Protein 9H1F (pdb70)

Radius of gyration: 20.29 Å; Cα contacts (8 Å, |Δi|>4): 603; chains: 2; bounding box: 47×66×36 Å

Sequence (271 aa):
VAVSDGVIKVFNDMKTPEEVKKRKKAVLFCLSEDKKNIILEEGKEILVGDVGQTVDDPYATFVKMLPDKDCRYALYDATYETKESKKEDLVFIFWAPESAPLKSKMIYASSKDAIKKKLTGIKHELQANCYEEVKDRCTLAEKLGGSAVISLEGKPLQVQLVESGGGLVQAGGSLRLSCAASGFPVNHRTMAWYRQAPGKEREWVAAIESHGQETWYADSVKGRFTISRDNAKNTVYLQMNSLKPEDTAVYYCVRVGAEEYVGQGTQVTVSA

B-factor: mean 43.1, std 11.7, range [25.93, 94.68]

GO terms:
  GO:0061001 regulation of dendritic spine morphogenesis (P, IMP)
  GO:0005925 focal adhesion (C, IDA)
  GO:0051015 actin filament binding (F, IDA)
  GO:0030042 actin filament depolymerization (P, IDA)
  GO:0005634 nucleus (C, TAS)
  GO:0030036 actin cytoskeleton organization (P, TAS)
  GO:0007266 Rho protein signal transduction (P, TAS)
  GO:0005737 cytoplasm (C, IDA)
  GO:0044794 host-mediated activation of viral process (P, IMP)
  GO:0005515 protein binding (F, IPI)
  GO:0005829 cytosol (C, TAS)
  GO:0009615 response to virus (P, IEP)
  GO:0016363 nuclear matrix (C, EXP)
  GO:0005737 cytoplasm (C, TAS)
  GO:0043066 negative regulation of apoptotic process (P, TAS)
  GO:0031982 vesicle (C, HDA)
  GO:0070062 extracellular exosome (C, HDA)
  GO:0005576 extracellular region (C, HDA)
  GO:0005925 focal adhesion (C, HDA)
  GO:0016020 membrane (C, HDA)

Structure (mmCIF, N/CA/C/O backbone):
data_9H1F
#
_entry.id   9H1F
#
_cell.length_a   121.575
_cell.length_b   121.575
_cell.length_c   52.346
_cell.angle_alpha   90.000
_cell.angle_beta   90.000
_cell.angle_gamma   90.000
#
_symmetry.space_group_name_H-M   'P 4 21 2'
#
loop_
_entity.id
_entity.type
_entity.pdbx_description
1 polymer Cofilin-1
2 polymer SybodyB12
3 water water
#
loop_
_atom_site.group_PDB
_atom_site.id
_atom_site.type_symbol
_atom_site.label_atom_id
_atom_site.label_alt_id
_atom_site.label_comp_id
_atom_site.label_asym_id
_atom_site.label_entity_id
_atom_site.label_seq_id
_atom_site.pdbx_PDB_ins_code
_atom_site.Cartn_x
_atom_site.Cartn_y
_atom_site.Cartn_z
_atom_site.occupancy
_atom_site.B_iso_or_equiv
_atom_site.auth_seq_id
_atom_site.auth_comp_id
_atom_site.auth_asym_id
_atom_site.auth_atom_id
_atom_site.pdbx_PDB_model_num
ATOM 1 N N . VAL A 1 12 ? 12.69500 -4.34900 17.97700 1.000 64.85751 12 VAL A N 1
ATOM 2 C CA . VAL A 1 12 ? 12.79000 -5.72500 17.50600 1.000 54.82523 12 VAL A CA 1
ATOM 3 C C . VAL A 1 12 ? 13.34100 -6.59000 18.63300 1.000 58.16832 12 VAL A C 1
ATOM 4 O O . VAL A 1 12 ? 14.41200 -6.30300 19.17900 1.000 65.01524 12 VAL A O 1
ATOM 8 N N . ALA A 1 13 ? 12.60600 -7.64000 18.99800 1.000 56.53817 13 ALA A N 1
ATOM 9 C CA . ALA A 1 13 ? 13.04400 -8.59000 20.01600 1.000 53.55166 13 ALA A CA 1
ATOM 10 C C . ALA A 1 13 ? 13.91600 -9.68400 19.41100 1.000 50.56892 13 ALA A C 1
ATOM 11 O O . ALA A 1 13 ? 13.84700 -9.98100 18.21800 1.000 49.85814 13 ALA A O 1
ATOM 13 N N . VAL A 1 14 ? 14.73600 -10.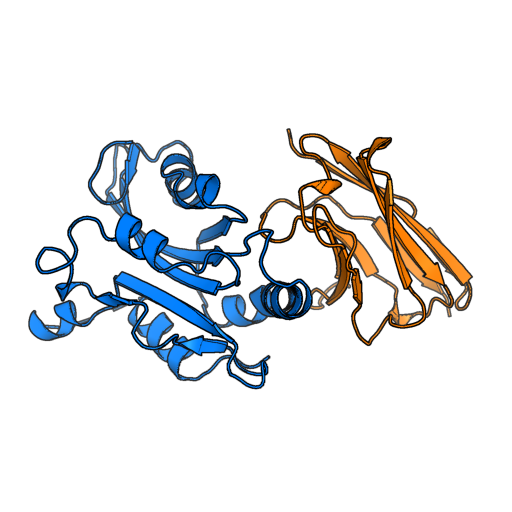29200 20.26200 1.000 49.61583 14 VAL A N 1
ATOM 14 C CA . VAL A 1 14 ? 15.56600 -11.43300 19.89000 1.000 50.81853 14 VAL A CA 1
ATOM 15 C C . VAL A 1 14 ? 14.92700 -12.68600 20.46800 1.000 48.58150 14 VAL A C 1
ATOM 16 O O . VAL A 1 14 ? 14.66100 -12.75000 21.67000 1.000 52.42827 14 VAL A O 1
ATOM 20 N N . SER A 1 15 ? 14.67400 -13.67900 19.62300 1.000 48.20450 15 SER A N 1
ATOM 21 C CA . SER A 1 15 ? 13.94900 -14.85100 20.09100 1.000 48.35349 15 SER A CA 1
ATOM 22 C C . SER A 1 15 ? 14.80400 -15.70300 21.03100 1.000 55.55452 15 SER A C 1
ATOM 23 O O . SER A 1 15 ? 16.04000 -15.64700 21.02400 1.000 55.53451 15 SER A O 1
ATOM 26 N N . ASP A 1 16 ? 14.11100 -16.51700 21.83800 1.000 56.00088 16 ASP A N 1
ATOM 27 C CA . ASP A 1 16 ? 14.77900 -17.49200 22.69500 1.000 57.98468 16 ASP A CA 1
ATOM 28 C C . ASP A 1 16 ? 15.71900 -18.37600 21.89000 1.000 57.38479 16 ASP A C 1
ATOM 29 O O . ASP A 1 16 ? 16.82800 -18.68600 22.34200 1.000 59.01133 16 ASP A O 1
ATOM 34 N N . GLY A 1 17 ? 15.27800 -18.80800 20.70200 1.000 57.10543 17 GLY A N 1
ATOM 35 C CA . GLY A 1 17 ? 16.08400 -19.71500 19.89800 1.000 54.74501 17 GLY A CA 1
ATOM 36 C C . GLY A 1 17 ? 17.44200 -19.14100 19.55600 1.000 51.34990 17 GLY A C 1
ATOM 37 O O . GLY A 1 17 ? 18.46400 -19.82800 19.66200 1.000 51.23255 17 GLY A O 1
ATOM 38 N N . VAL A 1 18 ? 17.47300 -17.87300 19.14700 1.000 48.68187 18 VAL A N 1
ATOM 39 C CA . VAL A 1 18 ? 18.74400 -17.20600 18.87800 1.000 51.30087 18 VAL A CA 1
ATOM 40 C C . VAL A 1 18 ? 19.60500 -17.16600 20.13700 1.000 52.25529 18 VAL A C 1
ATOM 41 O O . VAL A 1 18 ? 20.82200 -17.37700 20.07700 1.000 52.53332 18 VAL A O 1
ATOM 45 N N . ILE A 1 19 ? 18.98800 -16.91900 21.29700 1.000 52.58829 19 ILE A N 1
ATOM 46 C CA . ILE A 1 19 ? 19.74000 -16.89000 22.55400 1.000 52.51679 19 ILE A CA 1
ATOM 47 C C . ILE A 1 19 ? 20.34000 -18.26600 22.84800 1.000 49.87538 19 ILE A C 1
ATOM 48 O O . ILE A 1 19 ? 21.51100 -18.38600 23.23200 1.000 49.43420 19 ILE A O 1
ATOM 53 N N . LYS A 1 20 ? 19.53500 -19.31900 22.69100 1.000 45.89615 20 LYS A N 1
ATOM 54 C CA . LYS A 1 20 ? 20.01200 -20.68100 22.92800 1.000 48.67614 20 LYS A CA 1
ATOM 55 C C . LYS A 1 20 ? 21.12700 -21.06900 21.95900 1.000 49.23120 20 LYS A C 1
ATOM 56 O O . LYS A 1 20 ? 22.14700 -21.64400 22.36100 1.000 49.90110 20 LYS A O 1
ATOM 62 N N . VAL A 1 21 ? 20.93600 -20.79800 20.66600 1.000 47.40603 21 VAL A N 1
ATOM 63 C CA . VAL A 1 21 ? 21.92200 -21.23000 19.68200 1.000 48.77094 21 VAL A CA 1
ATOM 64 C C . VAL A 1 21 ? 23.25900 -20.54200 19.92500 1.000 44.98265 21 VAL A C 1
ATOM 65 O O . VAL A 1 21 ? 24.32000 -21.17500 19.85900 1.000 47.15055 21 VAL A O 1
ATOM 69 N N . PHE A 1 22 ? 23.23800 -19.24400 20.22700 1.000 46.86451 22 PHE A N 1
ATOM 70 C CA . PHE A 1 22 ? 24.49700 -18.56600 20.51000 1.000 50.90613 22 PHE A CA 1
ATOM 71 C C . PHE A 1 22 ? 25.20100 -19.20800 21.69300 1.000 50.94005 22 PHE A C 1
ATOM 72 O O . PHE A 1 22 ? 26.39700 -19.50900 21.63500 1.000 53.63601 22 PHE A O 1
ATOM 80 N N . ASN A 1 23 ? 24.47200 -19.41800 22.78400 1.000 48.98524 23 ASN A N 1
ATOM 81 C CA . ASN A 1 23 ? 25.09800 -19.98900 23.96300 1.000 51.81129 23 ASN A CA 1
ATOM 82 C C . ASN A 1 23 ? 25.61400 -21.39400 23.69900 1.000 50.64300 23 ASN A C 1
ATOM 83 O O . ASN A 1 23 ? 26.63500 -21.79400 24.26800 1.000 55.21833 23 ASN A O 1
ATOM 88 N N . ASP A 1 24 ? 24.95100 -22.14900 22.82100 1.000 49.24056 24 ASP A N 1
ATOM 89 C CA . ASP A 1 24 ? 25.48800 -23.45800 22.45800 1.000 53.56883 24 ASP A CA 1
ATOM 90 C C . ASP A 1 24 ? 26.77200 -23.33500 21.64900 1.000 50.77711 24 ASP A C 1
ATOM 91 O O . ASP A 1 24 ? 27.65400 -24.19300 21.76100 1.000 51.86545 24 ASP A O 1
ATOM 96 N N . MET A 1 25 ? 26.89200 -22.28900 20.83100 1.000 51.66317 25 MET A N 1
ATOM 97 C CA . MET A 1 25 ? 28.07700 -22.12600 19.99600 1.000 52.12498 25 MET A CA 1
ATOM 98 C C . MET A 1 25 ? 29.25800 -21.51700 20.75500 1.000 53.52288 25 MET A C 1
ATOM 99 O O . MET A 1 25 ? 30.40000 -21.69000 20.32000 1.000 57.00946 25 MET A O 1
ATOM 104 N N . LYS A 1 26 ? 29.01000 -20.82700 21.87300 1.000 57.84101 26 LYS A N 1
ATOM 105 C CA . LYS A 1 26 ? 30.07400 -20.21500 22.67100 1.000 55.47258 26 LYS A CA 1
ATOM 106 C C . LYS A 1 26 ? 31.11200 -21.23800 23.12500 1.000 54.75224 26 LYS A C 1
ATOM 107 O O . LYS A 1 26 ? 32.18600 -21.33800 22.53200 1.000 62.51358 26 LYS A O 1
ATOM 110 N N . THR A 1 32 ? 30.08500 -36.28000 23.91000 1.000 57.35351 32 THR A N 1
ATOM 111 C CA . THR A 1 32 ? 29.76400 -37.49900 23.17100 1.000 53.42167 32 THR A CA 1
ATOM 112 C C . THR A 1 32 ? 29.84000 -37.23000 21.67300 1.000 46.06691 32 THR A C 1
ATOM 113 O O . THR A 1 32 ? 29.48800 -36.14100 21.19900 1.000 46.25101 32 THR A O 1
ATOM 117 N N . PRO A 1 33 ? 30.35400 -38.20400 20.91800 1.000 43.95927 33 PRO A N 1
ATOM 118 C CA . PRO A 1 33 ? 30.48200 -37.98600 19.46800 1.000 43.54609 33 PRO A CA 1
ATOM 119 C C . PRO A 1 33 ? 29.17000 -37.61500 18.79400 1.000 42.43439 33 PRO A C 1
ATOM 120 O O . PRO A 1 33 ? 29.16300 -36.74700 17.91600 1.000 42.00218 33 PRO A O 1
ATOM 124 N N . GLU A 1 34 ? 28.05900 -38.25300 19.17300 1.000 44.93989 34 GLU A N 1
ATOM 125 C CA . GLU A 1 34 ? 26.77900 -37.92200 18.55100 1.000 46.44562 34 GLU A CA 1
ATOM 126 C C . GLU A 1 34 ? 26.33700 -36.51200 18.90900 1.000 46.91284 34 GLU A C 1
ATOM 127 O O . GLU A 1 34 ? 25.78900 -35.79400 18.06600 1.000 50.17140 34 GLU A O 1
ATOM 133 N N . GLU A 1 35 ? 26.56000 -36.09200 20.15100 1.000 47.37517 35 GLU A N 1
ATOM 134 C CA . GLU A 1 35 ? 26.17300 -34.73600 20.52100 1.000 49.14194 35 GLU A CA 1
ATOM 135 C C . GLU A 1 35 ? 27.03700 -33.69900 19.81800 1.000 49.51834 35 GLU A C 1
ATOM 136 O O . GLU A 1 35 ? 26.54300 -32.62600 19.45500 1.000 45.99790 35 GLU A O 1
ATOM 142 N N . VAL A 1 36 ? 28.31500 -34.00100 19.59300 1.000 41.17930 36 VAL A N 1
ATOM 143 C CA . VAL A 1 36 ? 29.18900 -33.02600 18.95200 1.000 45.67796 36 VAL A CA 1
ATOM 144 C C . VAL A 1 36 ? 28.77200 -32.81300 17.50300 1.000 43.45271 36 VAL A C 1
ATOM 145 O O . VAL A 1 36 ? 28.83900 -31.69100 16.98600 1.000 42.13866 36 VAL A O 1
ATOM 149 N N . LYS A 1 37 ? 28.30100 -33.87300 16.83400 1.000 39.39938 37 LYS A N 1
ATOM 150 C CA . LYS A 1 37 ? 27.84200 -33.75400 15.45300 1.000 37.49303 37 LYS A CA 1
ATOM 151 C C . LYS A 1 37 ? 26.64700 -32.81900 15.30500 1.000 43.21241 37 LYS A C 1
ATOM 152 O O . LYS A 1 37 ? 26.39800 -32.34100 14.19300 1.000 38.60275 37 LYS A O 1
ATOM 158 N N . LYS A 1 38 ? 25.88000 -32.58700 16.37800 1.000 38.41264 38 LYS A N 1
ATOM 159 C CA . LYS A 1 38 ? 24.71500 -31.70600 16.30800 1.000 39.45560 38 LYS A CA 1
ATOM 160 C C . LYS A 1 38 ? 25.04500 -30.24000 16.58700 1.000 41.15736 38 LYS A C 1
ATOM 161 O O . LYS A 1 38 ? 24.16400 -29.38300 16.42100 1.000 44.08725 38 LYS A O 1
ATOM 167 N N . ARG A 1 39 ? 26.26600 -29.93900 17.02400 1.000 43.48850 39 ARG A N 1
ATOM 168 C CA . ARG A 1 39 ? 26.69100 -28.55300 17.20700 1.000 45.44366 39 ARG A CA 1
ATOM 169 C C . ARG A 1 39 ? 26.63600 -27.79500 15.88400 1.000 40.57801 39 ARG A C 1
ATOM 170 O O . ARG A 1 39 ? 26.88600 -28.35500 14.81500 1.000 38.14668 39 ARG A O 1
ATOM 178 N N . LYS A 1 40 ? 26.33100 -26.50200 15.96300 1.000 43.18310 40 LYS A N 1
ATOM 179 C CA . LYS A 1 40 ? 26.28000 -25.68700 14.76400 1.000 40.26272 40 LYS A CA 1
ATOM 180 C C . LYS A 1 40 ? 27.68000 -25.28400 14.32400 1.000 41.86939 40 LYS A C 1
ATOM 181 O O . LYS A 1 40 ? 28.52700 -24.93200 15.14700 1.000 44.27116 40 LYS A O 1
ATOM 187 N N . LYS A 1 41 ? 27.90300 -25.30700 13.01400 1.000 41.20395 41 LYS A N 1
ATOM 188 C CA . LYS A 1 41 ? 29.08300 -24.69000 12.40800 1.000 39.39622 41 LYS A CA 1
ATOM 189 C C . LYS A 1 41 ? 28.76700 -23.29700 11.91100 1.000 36.10032 41 LYS A C 1
ATOM 190 O O . LYS A 1 41 ? 29.56900 -22.36900 12.08200 1.000 33.29344 41 LYS A O 1
ATOM 196 N N . ALA A 1 42 ? 27.58000 -23.12400 11.33400 1.000 32.32570 42 ALA A N 1
ATOM 197 C CA . ALA A 1 42 ? 27.10300 -21.82300 10.89900 1.000 31.45124 42 ALA A CA 1
ATOM 198 C C . ALA A 1 42 ? 25.58700 -21.81600 11.05900 1.000 31.96752 42 ALA A C 1
ATOM 199 O O . ALA A 1 42 ? 24.95100 -22.85900 10.92200 1.000 30.90399 42 ALA A O 1
ATOM 201 N N . VAL A 1 43 ? 25.02200 -20.63900 11.32400 1.000 33.10285 43 VAL A N 1
ATOM 202 C CA . VAL A 1 43 ? 23.56800 -20.47700 11.46400 1.000 33.61592 43 VAL A CA 1
ATOM 203 C C . VAL A 1 43 ? 23.17400 -19.09400 10.96200 1.000 31.64633 43 VAL A C 1
ATOM 204 O O . VAL A 1 43 ? 23.88700 -18.11100 11.17700 1.000 29.96270 43 VAL A O 1
ATOM 208 N N . LEU A 1 44 ? 22.02400 -19.01700 10.30200 1.000 29.37673 44 LEU A N 1
ATOM 209 C CA . LEU A 1 44 ? 21.50000 -17.75600 9.80900 1.000 31.80716 44 LEU A CA 1
ATOM 210 C C . LEU A 1 44 ? 20.30800 -17.34300 10.66100 1.000 30.51803 44 LEU A C 1
ATOM 211 O O . LEU A 1 44 ? 19.54400 -18.20300 11.11600 1.000 31.17760 44 LEU A O 1
ATOM 216 N N . PHE A 1 45 ? 20.17300 -16.02300 10.87200 1.000 29.99820 45 PHE A N 1
ATOM 217 C CA . PHE A 1 45 ? 19.05000 -15.39200 11.56000 1.000 31.11570 45 PHE A CA 1
ATOM 218 C C . PHE A 1 45 ? 18.34800 -14.41500 10.63500 1.000 28.25969 45 PHE A C 1
ATOM 219 O O . PHE A 1 45 ? 18.99800 -13.68200 9.87600 1.000 29.81327 45 PHE A O 1
ATOM 227 N N . CYS A 1 46 ? 17.02500 -14.32800 10.76500 1.000 33.05117 46 CYS A N 1
ATOM 228 C CA . CYS A 1 46 ? 16.25300 -13.41600 9.93400 1.000 32.03190 46 CYS A CA 1
ATOM 229 C C . CYS A 1 46 ? 15.14600 -12.77600 10.76200 1.000 33.72042 46 CYS A C 1
ATOM 230 O O . CYS A 1 46 ? 14.89500 -13.15300 11.90700 1.000 33.97220 46 CYS A O 1
ATOM 233 N N . LEU A 1 47 ? 14.48500 -11.79200 10.15800 1.000 34.79687 47 LEU A N 1
ATOM 234 C CA . LEU A 1 47 ? 13.30000 -11.19700 10.76100 1.000 39.98154 47 LEU A CA 1
ATOM 235 C C . LEU A 1 47 ? 12.11500 -12.15400 10.68000 1.000 43.30842 47 LEU A C 1
ATOM 236 O O . LEU A 1 47 ? 11.94400 -12.87800 9.69100 1.000 46.74347 47 LEU A O 1
ATOM 241 N N . SER A 1 48 ? 11.29300 -12.15200 11.72500 1.000 39.62536 48 SER A N 1
ATOM 242 C CA . SER A 1 48 ? 10.01400 -12.85500 11.69300 1.000 43.31472 48 SER A CA 1
ATOM 243 C C . SER A 1 48 ? 9.07300 -12.19200 10.68700 1.000 50.37896 48 SER A C 1
ATOM 244 O O . SER A 1 48 ? 9.35300 -11.11500 10.15500 1.000 50.55508 48 SER A O 1
ATOM 247 N N . GLU A 1 49 ? 7.91900 -12.83500 10.44900 1.000 50.57641 49 GLU A N 1
ATOM 248 C CA . GLU A 1 49 ? 6.99400 -12.32800 9.43700 1.000 54.31455 49 GLU A CA 1
ATOM 249 C C . GLU A 1 49 ? 6.51700 -10.92300 9.77200 1.000 59.05902 49 GLU A C 1
ATOM 250 O O . GLU A 1 49 ? 6.43600 -10.06400 8.88700 1.000 62.70819 49 GLU A O 1
ATOM 252 N N . ASP A 1 50 ? 6.18600 -10.66700 11.04100 1.000 58.18197 50 ASP A N 1
ATOM 253 C CA . ASP A 1 50 ? 5.72900 -9.34000 11.42700 1.000 61.77378 50 ASP A CA 1
ATOM 254 C C . ASP A 1 50 ? 6.87700 -8.34800 11.60300 1.000 56.09329 50 ASP A C 1
ATOM 255 O O . ASP A 1 50 ? 6.62200 -7.18400 11.94000 1.000 61.57028 50 ASP A O 1
ATOM 260 N N . LYS A 1 51 ? 8.11200 -8.78000 11.35600 1.000 57.38582 51 LYS A N 1
ATOM 261 C CA . LYS A 1 51 ? 9.32000 -7.95800 11.43000 1.000 58.43190 51 LYS A CA 1
ATOM 262 C C . LYS A 1 51 ? 9.55500 -7.39000 12.83200 1.000 56.22726 51 LYS A C 1
ATOM 263 O O . LYS A 1 51 ? 10.23700 -6.37400 12.98200 1.000 51.75111 51 LYS A O 1
ATOM 269 N N . LYS A 1 52 ? 9.02000 -8.03800 13.86700 1.000 54.19404 52 LYS A N 1
ATOM 270 C CA . LYS A 1 52 ? 9.18600 -7.58700 15.24000 1.000 52.91162 52 LYS A CA 1
ATOM 271 C C . LYS A 1 52 ? 10.12300 -8.46400 16.05400 1.000 50.57035 52 LYS A C 1
ATOM 272 O O . LYS A 1 52 ? 10.35200 -8.17000 17.23300 1.000 49.19238 52 LYS A O 1
ATOM 278 N N . ASN A 1 53 ? 10.66200 -9.53000 15.46200 1.000 45.50697 53 ASN A N 1
ATOM 279 C CA . ASN A 1 53 ? 11.49400 -10.49900 16.16000 1.000 46.57789 53 ASN A CA 1
ATOM 280 C C . ASN A 1 53 ? 12.59200 -10.97100 15.22300 1.000 43.38942 53 ASN A C 1
ATOM 281 O O . ASN A 1 53 ? 12.38300 -11.09200 14.01400 1.000 38.91661 53 ASN A O 1
ATOM 286 N N . ILE A 1 54 ? 13.75500 -11.24200 15.80200 1.000 41.16075 54 ILE A N 1
ATOM 287 C CA . ILE A 1 54 ? 14.86800 -11.87000 15.10100 1.000 39.73964 54 ILE A CA 1
ATOM 288 C C . ILE A 1 54 ? 14.84800 -13.34200 15.49000 1.000 41.38184 54 ILE A C 1
ATOM 289 O O . ILE A 1 54 ? 14.88800 -13.66100 16.68100 1.000 40.49480 54 ILE A O 1
ATOM 294 N N . ILE A 1 55 ? 14.76300 -14.23800 14.49600 1.000 35.51180 55 ILE A N 1
ATOM 295 C CA . ILE A 1 55 ? 14.53500 -15.65600 14.71700 1.000 37.89742 55 ILE A CA 1
ATOM 296 C C . ILE A 1 55 ? 15.57600 -16.46700 13.94600 1.000 37.49378 55 ILE A C 1
ATOM 297 O O . ILE A 1 55 ? 16.26800 -15.96200 13.05800 1.000 35.98076 55 ILE A O 1
ATOM 302 N N . LEU A 1 56 ? 15.68700 -17.74200 14.31600 1.000 40.21042 56 LEU A N 1
ATOM 303 C CA . LEU A 1 56 ? 16.46500 -18.68600 13.52000 1.000 38.18902 56 LEU A CA 1
ATOM 304 C C . LEU A 1 56 ? 15.78800 -18.87700 12.17200 1.000 41.44479 56 LEU A C 1
ATOM 305 O O . LEU A 1 56 ? 14.57100 -19.09000 12.10700 1.000 40.43757 56 LEU A O 1
ATOM 310 N N . GLU A 1 57 ? 16.57300 -18.83600 11.09900 1.000 37.27519 57 GLU A N 1
ATOM 311 C CA . GLU A 1 57 ? 16.02200 -19.12300 9.78000 1.000 38.69450 57 GLU A CA 1
ATOM 312 C C . GLU A 1 57 ? 16.01900 -20.62800 9.56900 1.000 39.26987 57 GLU A C 1
ATOM 313 O O . GLU A 1 57 ? 17.08000 -21.25900 9.51400 1.000 40.41892 57 GLU A O 1
ATOM 319 N N . GLU A 1 58 ? 14.82300 -21.19800 9.43600 1.000 41.26263 58 GLU A N 1
ATOM 320 C CA . GLU A 1 58 ? 14.65600 -22.64700 9.42300 1.000 45.53511 58 GLU A CA 1
ATOM 321 C C . GLU A 1 58 ? 15.51800 -23.31300 8.35300 1.000 51.37579 58 GLU A C 1
ATOM 322 O O . GLU A 1 58 ? 15.50100 -22.92000 7.18500 1.000 43.84175 58 GLU A O 1
ATOM 328 N N . GLY A 1 59 ? 16.27900 -24.33000 8.76000 1.000 44.90839 59 GLY A N 1
ATOM 329 C CA . GLY A 1 59 ? 17.07000 -25.10100 7.83100 1.000 49.99285 59 GLY A CA 1
ATOM 330 C C . GLY A 1 59 ? 18.33000 -24.43800 7.31700 1.000 41.53113 59 GLY A C 1
ATOM 331 O O . GLY A 1 59 ? 19.11300 -25.11100 6.62100 1.000 43.57100 59 GLY A O 1
ATOM 332 N N . LYS A 1 60 ? 18.56400 -23.15700 7.62400 1.000 35.76314 60 LYS A N 1
ATOM 333 C CA . LYS A 1 60 ? 19.69100 -22.41900 7.05900 1.000 35.65874 60 LYS A CA 1
ATOM 334 C C . LYS A 1 60 ? 20.83500 -22.42300 8.06100 1.000 34.50402 60 LYS A C 1
ATOM 335 O O . LYS A 1 60 ? 21.17400 -21.43400 8.69700 1.000 31.77558 60 LYS A O 1
ATOM 341 N N . GLU A 1 61 ? 21.44100 -23.59900 8.15600 1.000 33.05593 61 GLU A N 1
ATOM 342 C CA . GLU A 1 61 ? 22.52000 -23.85000 9.08600 1.000 35.90398 61 GLU A CA 1
ATOM 343 C C . GLU A 1 61 ? 23.37300 -24.97000 8.51700 1.000 32.53053 61 GLU A C 1
ATOM 344 O O . GLU A 1 61 ? 22.92400 -25.75800 7.68200 1.000 35.96250 61 GLU A O 1
ATOM 350 N N . ILE A 1 62 ? 24.58800 -25.04800 9.02200 1.000 32.25110 62 ILE A N 1
ATOM 351 C CA . ILE A 1 62 ? 25.48900 -26.17300 8.79600 1.000 33.54797 62 ILE A CA 1
ATOM 352 C C . ILE A 1 62 ? 25.82700 -26.76300 10.15300 1.000 32.95825 62 ILE A C 1
ATOM 353 O O . ILE A 1 62 ? 26.23100 -26.02600 11.05700 1.000 32.09678 62 ILE A O 1
ATOM 358 N N . LEU A 1 63 ? 25.68800 -28.08300 10.29200 1.000 31.52391 63 LEU A N 1
ATOM 359 C CA . LEU A 1 63 ? 26.08800 -28.75300 11.51200 1.000 32.04382 63 LEU A CA 1
ATOM 360 C C . LEU A 1 63 ? 27.49700 -29.31800 11.36600 1.000 36.80998 63 LEU A C 1
ATOM 361 O O . LEU A 1 63 ? 27.96200 -29.62900 10.26200 1.000 35.01121 63 LEU A O 1
ATOM 366 N N . VAL A 1 64 ? 28.16700 -29.44700 12.51000 1.000 33.41835 64 VAL A N 1
ATOM 367 C CA . VAL A 1 64 ? 29.49200 -30.05300 12.54600 1.000 34.15593 64 VAL A CA 1
ATOM 368 C C . VAL A 1 64 ? 29.46200 -31.43400 11.90400 1.000 38.44751 64 VAL A C 1
ATOM 369 O O . VAL A 1 64 ? 30.36900 -31.80300 11.14600 1.000 40.89321 64 VAL A O 1
ATOM 373 N N . GLY A 1 65 ? 28.41000 -32.20800 12.17100 1.000 38.77665 65 GLY A N 1
ATOM 374 C CA . GLY A 1 65 ? 28.29600 -33.52900 11.57900 1.000 42.21043 65 GLY A CA 1
ATOM 375 C C . GLY A 1 65 ? 28.02600 -33.53100 10.08500 1.000 41.45646 65 GLY A C 1
ATOM 376 O O . GLY A 1 65 ? 28.17000 -34.58500 9.45300 1.000 48.26979 65 GLY A O 1
ATOM 377 N N . ASP A 1 66 ? 27.63000 -32.38500 9.51300 1.000 40.05065 66 ASP A N 1
ATOM 378 C CA . ASP A 1 66 ? 27.47000 -32.26300 8.06100 1.000 43.80174 66 ASP A CA 1
ATOM 379 C C . ASP A 1 66 ? 28.81700 -32.25500 7.35400 1.000 46.02917 66 ASP A C 1
ATOM 380 O O . ASP A 1 66 ? 28.91700 -32.69500 6.20100 1.000 46.53770 66 ASP A O 1
ATOM 385 N N . VAL A 1 67 ? 29.85000 -31.74700 8.01800 1.000 43.17694 67 VAL A N 1
ATOM 386 C CA . VAL A 1 67 ? 31.12500 -31.47900 7.36200 1.000 47.46098 67 VAL A CA 1
ATOM 387 C C . VAL A 1 67 ? 31.86100 -32.80100 7.16900 1.000 50.39886 67 VAL A C 1
ATOM 388 O O . VAL A 1 67 ? 32.07400 -33.55200 8.12600 1.000 52.39707 67 VAL A O 1
ATOM 392 N N . GLY A 1 68 ? 32.22000 -33.10900 5.92000 1.000 49.78986 68 GLY A N 1
ATOM 393 C CA . GLY A 1 68 ? 32.72600 -34.41900 5.57100 1.000 49.98043 68 GLY A CA 1
ATOM 394 C C . GLY A 1 68 ? 31.66900 -35.42600 5.15300 1.000 58.83862 68 GLY A C 1
ATOM 395 O O . GLY A 1 68 ? 32.02600 -36.50400 4.65300 1.000 60.83672 68 GLY A O 1
ATOM 396 N N . GLN A 1 69 ? 30.37900 -35.10500 5.31500 1.000 58.78368 69 GLN A N 1
ATOM 397 C CA . GLN A 1 69 ? 29.28900 -35.98200 4.89100 1.000 62.64503 69 GLN A CA 1
ATOM 398 C C . GLN A 1 69 ? 28.51200 -35.40400 3.71100 1.000 62.51107 69 GLN A C 1
ATOM 399 O O . GLN A 1 69 ? 28.47500 -36.01300 2.63700 1.000 68.22024 69 GLN A O 1
ATOM 405 N N . THR A 1 70 ? 27.85700 -34.25500 3.88800 1.000 52.30257 70 THR A N 1
ATOM 406 C CA . THR A 1 70 ? 27.18000 -33.57300 2.79700 1.000 50.99397 70 THR A CA 1
ATOM 407 C C . THR A 1 70 ? 27.77400 -32.21300 2.50800 1.000 51.61927 70 THR A C 1
ATOM 408 O O . THR A 1 70 ? 27.33400 -31.55300 1.55700 1.000 52.46614 70 THR A O 1
ATOM 412 N N . VAL A 1 71 ? 28.72200 -31.75300 3.32200 1.000 49.88052 71 VAL A N 1
ATOM 413 C CA . VAL A 1 71 ? 29.30400 -30.42400 3.19000 1.000 42.40231 71 VAL A CA 1
ATOM 414 C C . VAL A 1 71 ? 30.81400 -30.60000 3.14000 1.000 49.58284 71 VAL A C 1
ATOM 415 O O . VAL A 1 71 ? 31.40400 -31.19200 4.05100 1.000 47.37320 71 VAL A O 1
ATOM 419 N N . ASP A 1 72 ? 31.42700 -30.14300 2.05900 1.000 47.13520 72 ASP A N 1
ATOM 420 C CA . ASP A 1 72 ? 32.86200 -30.28500 1.86900 1.000 52.25704 72 ASP A CA 1
ATOM 421 C C . ASP A 1 72 ? 33.61600 -28.99700 2.22600 1.000 46.56274 72 ASP A C 1
ATOM 422 O O . ASP A 1 72 ? 34.73700 -29.05000 2.74200 1.000 57.35866 72 ASP A O 1
ATOM 427 N N . ASP A 1 73 ? 33.03200 -27.84800 1.93000 1.000 39.12511 73 ASP A N 1
ATOM 428 C CA . ASP A 1 73 ? 33.61500 -26.52700 2.18700 1.000 41.37132 73 ASP A CA 1
ATOM 429 C C . ASP A 1 73 ? 32.53500 -25.72700 2.91600 1.000 35.19185 73 ASP A C 1
ATOM 430 O O . ASP A 1 73 ? 31.65900 -25.12100 2.27700 1.000 34.14382 73 ASP A O 1
ATOM 435 N N . PRO A 1 74 ? 32.53700 -25.72400 4.25600 1.000 34.52698 74 PRO A N 1
ATOM 436 C CA . PRO A 1 74 ? 31.40600 -25.08500 4.95600 1.000 32.82955 74 PRO A CA 1
ATOM 437 C C . PRO A 1 74 ? 31.29600 -23.58900 4.70000 1.000 32.28906 74 PRO A C 1
ATOM 438 O O . PRO A 1 74 ? 30.18000 -23.07200 4.64900 1.000 32.50456 74 PRO A O 1
ATOM 442 N N . TYR A 1 75 ? 32.40700 -22.87400 4.53600 1.000 34.41509 75 TYR A N 1
ATOM 443 C CA . TYR A 1 75 ? 32.26000 -21.44300 4.28400 1.000 35.68033 75 TYR A CA 1
ATOM 444 C C . TYR A 1 75 ? 31.62000 -21.18800 2.92400 1.000 31.04754 75 TYR A C 1
ATOM 445 O O . TYR A 1 75 ? 30.77200 -20.30800 2.79200 1.000 31.66799 75 TYR A O 1
ATOM 454 N N . ALA A 1 76 ? 32.00500 -21.95300 1.90600 1.000 33.18026 76 ALA A N 1
ATOM 455 C CA . ALA A 1 76 ? 31.37900 -21.78600 0.59900 1.000 33.53483 76 ALA A CA 1
ATOM 456 C C . ALA A 1 76 ? 29.89800 -22.15200 0.66000 1.000 33.45024 76 ALA A C 1
ATOM 457 O O . ALA A 1 76 ? 29.05600 -21.50800 0.02100 1.000 31.70436 76 ALA A O 1
ATOM 459 N N . THR A 1 77 ? 29.55600 -23.18800 1.41800 1.000 31.57690 77 THR A N 1
ATOM 460 C CA . THR A 1 77 ? 28.14200 -23.53600 1.53200 1.000 33.86267 77 THR A CA 1
ATOM 461 C C . THR A 1 77 ? 27.37700 -22.46600 2.30400 1.000 32.74171 77 THR A C 1
ATOM 462 O O . THR A 1 77 ? 26.23200 -22.14100 1.96200 1.000 31.36959 77 THR A O 1
ATOM 466 N N . PHE A 1 78 ? 27.98700 -21.92900 3.36100 1.000 29.75304 78 PHE A N 1
ATOM 467 C CA . PHE A 1 78 ? 27.40300 -20.78800 4.06900 1.000 30.06566 78 PHE A CA 1
ATOM 468 C C . PHE A 1 78 ? 27.07300 -19.64600 3.10600 1.000 31.84186 78 PHE A C 1
ATOM 469 O O . PHE A 1 78 ? 25.94700 -19.13800 3.08500 1.000 31.85510 78 PHE A O 1
ATOM 477 N N . VAL A 1 79 ? 28.04000 -19.25100 2.28100 1.000 30.24471 79 VAL A N 1
ATOM 478 C CA . VAL A 1 79 ? 27.81400 -18.14000 1.34500 1.000 30.91462 79 VAL A CA 1
ATOM 479 C C . VAL A 1 79 ? 26.66400 -18.45100 0.38900 1.000 33.16591 79 VAL A C 1
ATOM 480 O O . VAL A 1 79 ? 25.86400 -17.56000 0.04100 1.000 29.95379 79 VAL A O 1
ATOM 484 N N . LYS A 1 80 ? 26.53100 -19.72600 -0.02500 1.000 30.86936 80 LYS A N 1
ATOM 485 C CA . LYS A 1 80 ? 25.45100 -20.10000 -0.94100 1.000 31.87007 80 LYS A CA 1
ATOM 486 C C . LYS A 1 80 ? 24.08200 -19.95900 -0.28900 1.000 30.53890 80 LYS A C 1
ATOM 487 O O . LYS A 1 80 ? 23.08100 -19.85100 -1.00000 1.000 32.52670 80 LYS A O 1
ATOM 493 N N . MET A 1 81 ? 24.01700 -19.92400 1.03300 1.000 29.45740 81 MET A N 1
ATOM 494 C CA . MET A 1 81 ? 22.73500 -19.77600 1.70900 1.000 30.66660 81 MET A CA 1
ATOM 495 C C . MET A 1 81 ? 22.34100 -18.31300 1.91900 1.000 30.10684 81 MET A C 1
ATOM 496 O O . MET A 1 81 ? 21.20200 -18.05600 2.32300 1.000 34.18107 81 MET A O 1
ATOM 501 N N . LEU A 1 82 ? 23.23000 -17.36400 1.63500 1.000 29.21673 82 LEU A N 1
ATOM 502 C CA . LEU A 1 82 ? 22.88500 -15.93900 1.79200 1.000 31.06255 82 LEU A CA 1
ATOM 503 C C . LEU A 1 82 ? 21.94900 -15.50000 0.66600 1.000 33.23584 82 LEU A C 1
ATOM 504 O O . LEU A 1 82 ? 22.18800 -15.83100 -0.50400 1.000 35.54071 82 LEU A O 1
ATOM 509 N N . PRO A 1 83 ? 20.85300 -14.79400 0.97300 1.000 31.74995 83 PRO A N 1
ATOM 510 C CA . PRO A 1 83 ? 19.93600 -14.34400 -0.08700 1.000 31.70051 83 PRO A CA 1
ATOM 511 C C . PRO A 1 83 ? 20.50200 -13.18300 -0.89600 1.000 33.69513 83 PRO A C 1
ATOM 512 O O . PRO A 1 83 ? 21.12000 -12.26100 -0.34800 1.000 32.39512 83 PRO A O 1
ATOM 516 N N . ASP A 1 84 ? 20.28500 -13.24200 -2.22200 1.000 29.63742 84 ASP A N 1
ATOM 517 C CA . ASP A 1 84 ? 20.78100 -12.18200 -3.10600 1.000 32.02137 84 ASP A CA 1
ATOM 518 C C . ASP A 1 84 ? 20.17300 -10.82600 -2.76900 1.000 33.48792 84 ASP A C 1
ATOM 519 O O . ASP A 1 84 ? 20.82400 -9.78600 -2.93700 1.000 32.95016 84 ASP A O 1
ATOM 524 N N . LYS A 1 85 ? 18.90500 -10.80900 -2.37100 1.000 33.38803 85 LYS A N 1
ATOM 525 C CA . LYS A 1 85 ? 18.17400 -9.55200 -2.25400 1.000 35.90042 85 LYS A CA 1
ATOM 526 C C . LYS A 1 85 ? 17.46300 -9.42900 -0.90800 1.000 34.72471 85 LYS A C 1
ATOM 527 O O . LYS A 1 85 ? 16.35000 -8.89000 -0.82200 1.000 33.07453 8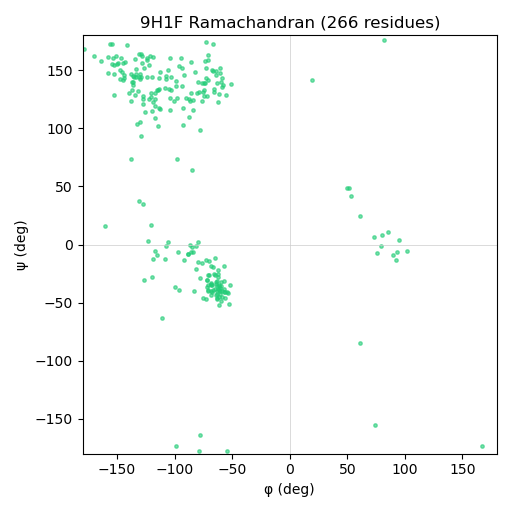5 LYS A O 1
ATOM 533 N N . ASP A 1 86 ? 18.09100 -9.91500 0.16100 1.000 31.91656 86 ASP A N 1
ATOM 534 C CA . ASP A 1 86 ? 17.5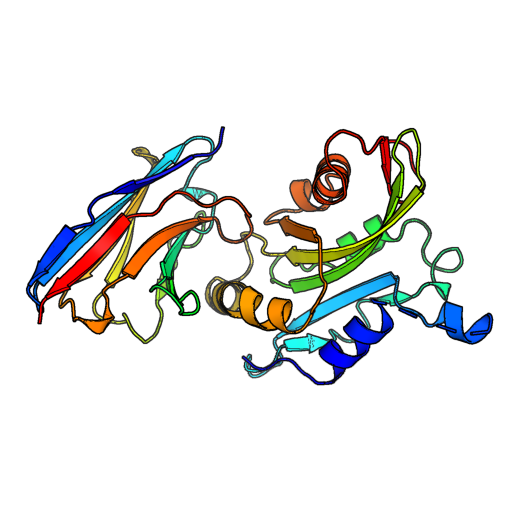8800 -9.67200 1.50800 1.000 31.81925 86 ASP A CA 1
ATOM 535 C C . ASP A 1 86 ? 18.76000 -9.67100 2.46900 1.000 31.95021 86 ASP A C 1
ATOM 536 O O . ASP A 1 86 ? 19.83600 -10.19000 2.16600 1.000 32.10862 86 ASP A O 1
ATOM 541 N N . CYS A 1 87 ? 18.53600 -9.10900 3.65300 1.000 28.01340 87 CYS A N 1
ATOM 542 C CA . CYS A 1 87 ? 19.58700 -9.05600 4.65700 1.000 27.62474 87 CYS A CA 1
ATOM 543 C C . CYS A 1 87 ? 19.48100 -10.24300 5.60400 1.000 30.71378 87 CYS A C 1
ATOM 544 O O . CYS A 1 87 ? 18.41700 -10.83500 5.75300 1.000 29.50643 87 CYS A O 1
ATOM 547 N N . ARG A 1 88 ? 20.58800 -10.53200 6.30500 1.000 27.96132 88 ARG A N 1
ATOM 548 C CA . ARG A 1 88 ? 20.65100 -11.62100 7.28500 1.000 27.01130 88 ARG A CA 1
ATOM 549 C C . ARG A 1 88 ? 21.69400 -11.29000 8.34300 1.000 28.13877 88 ARG A C 1
ATOM 550 O O . ARG A 1 88 ? 22.62000 -10.50300 8.10600 1.000 28.63680 88 ARG A O 1
ATOM 558 N N . TYR A 1 89 ? 21.51300 -11.85900 9.53200 1.000 27.35472 89 TYR A N 1
ATOM 559 C CA . TYR A 1 89 ? 22.62100 -12.01000 10.46000 1.000 26.56014 89 TYR A CA 1
ATOM 560 C C . TYR A 1 89 ? 23.05000 -13.46600 10.43300 1.000 30.00185 89 TYR A C 1
ATOM 561 O O . TYR A 1 89 ? 22.29000 -14.34300 10.02400 1.000 29.21682 89 TYR A O 1
ATOM 570 N N . ALA A 1 90 ? 24.27100 -13.72300 10.89900 1.000 30.43512 90 ALA A N 1
ATOM 571 C CA . ALA A 1 90 ? 24.75000 -15.09700 10.96900 1.000 27.58784 90 ALA A CA 1
ATOM 572 C C . ALA A 1 90 ? 25.81400 -15.21200 12.04800 1.000 31.81879 90 ALA A C 1
ATOM 573 O O . ALA A 1 90 ? 26.44200 -14.22300 12.43800 1.000 30.65809 90 ALA A O 1
ATOM 575 N N . LEU A 1 91 ? 25.96900 -16.42800 12.57500 1.000 26.71906 91 LEU A N 1
ATOM 576 C CA . LEU A 1 91 ? 27.14400 -16.79000 13.35500 1.000 33.07436 91 LEU A CA 1
ATOM 577 C C . LEU A 1 91 ? 27.89500 -17.84100 12.55900 1.000 31.07619 91 LEU A C 1
ATOM 578 O O . LEU A 1 91 ? 27.28300 -18.79400 12.06500 1.000 30.59087 91 LEU A O 1
ATOM 583 N N . TYR A 1 92 ? 29.20500 -17.67600 12.44000 1.000 28.33894 92 TYR A N 1
ATOM 584 C CA . TYR A 1 92 ? 30.05000 -18.66200 11.79300 1.000 29.37500 92 TYR A CA 1
ATOM 585 C C . TYR A 1 92 ? 31.19000 -18.99200 12.74300 1.000 31.86595 92 TYR A C 1
ATOM 586 O O . TYR A 1 92 ? 31.86700 -18.08200 13.22400 1.000 31.47178 92 TYR A O 1
ATOM 595 N N . ASP A 1 93 ? 31.39600 -20.28300 13.00800 1.000 30.39168 93 ASP A N 1
ATOM 596 C CA . ASP A 1 93 ? 32.45800 -20.75000 13.90700 1.000 33.86209 93 ASP A CA 1
ATOM 597 C C . ASP A 1 93 ? 33.68400 -21.04600 13.03800 1.000 36.49042 93 ASP A C 1
ATOM 598 O O . ASP A 1 93 ? 33.72900 -22.06600 12.34000 1.000 34.17265 93 ASP A O 1
ATOM 603 N N . ALA A 1 94 ? 34.66600 -20.14000 13.04700 1.000 32.16796 94 ALA A N 1
ATOM 604 C CA . ALA A 1 94 ? 35.77200 -20.18400 12.09100 1.000 36.13347 94 ALA A CA 1
ATOM 605 C C . ALA A 1 94 ? 37.06100 -20.68800 12.74100 1.000 36.06041 94 ALA A C 1
ATOM 606 O O . ALA A 1 94 ? 37.43100 -20.24100 13.83200 1.000 37.45907 94 ALA A O 1
ATOM 608 N N . THR A 1 95 ? 37.73800 -21.61200 12.07000 1.000 36.03212 95 THR A N 1
ATOM 609 C CA . THR A 1 95 ? 39.07700 -22.04300 12.45300 1.000 36.53676 95 THR A CA 1
ATOM 610 C C . THR A 1 95 ? 40.10200 -21.31100 11.59500 1.000 37.69636 95 THR A C 1
ATOM 611 O O . THR A 1 95 ? 39.87500 -21.08900 10.39800 1.000 37.77159 95 THR A O 1
ATOM 615 N N . TYR A 1 96 ? 41.21500 -20.91200 12.21300 1.000 39.36075 96 TYR A N 1
ATOM 616 C CA . TYR A 1 96 ? 42.23900 -20.17800 11.49000 1.000 40.63986 96 TYR A CA 1
ATOM 617 C C . TYR A 1 96 ? 43.57600 -20.32400 12.21400 1.000 43.36154 96 TYR A C 1
ATOM 618 O O . TYR A 1 96 ? 43.63900 -20.70800 13.38900 1.000 41.48266 96 TYR A O 1
ATOM 627 N N . GLU A 1 97 ? 44.65300 -20.04400 11.48600 1.000 42.36309 97 GLU A N 1
ATOM 628 C CA . GLU A 1 97 ? 45.97800 -20.21900 12.06200 1.000 45.32252 97 GLU A CA 1
ATOM 629 C C . GLU A 1 97 ? 46.88300 -19.04800 11.73000 1.000 52.06660 97 GLU A C 1
ATOM 630 O O . GLU A 1 97 ? 46.84000 -18.50500 10.62100 1.000 47.99571 97 GLU A O 1
ATOM 636 N N . THR A 1 98 ? 47.74300 -18.71600 12.69900 1.000 52.96625 98 THR A N 1
ATOM 637 C CA . THR A 1 98 ? 48.89700 -17.85600 12.53200 1.000 56.53083 98 THR A CA 1
ATOM 638 C C . THR A 1 98 ? 50.11200 -18.75400 12.36400 1.000 57.79557 98 THR A C 1
ATOM 639 O O . THR A 1 98 ? 49.98900 -19.97900 12.28800 1.000 57.78323 98 THR A O 1
ATOM 643 N N . LYS A 1 99 ? 51.31100 -18.16300 12.33300 1.000 60.04647 99 LYS A N 1
ATOM 644 C CA . LYS A 1 99 ? 52.49100 -19.00700 12.26700 1.000 51.86121 99 LYS A CA 1
ATOM 645 C C . LYS A 1 99 ? 52.66300 -19.83200 13.53300 1.000 54.86592 99 LYS A C 1
ATOM 646 O O . LYS A 1 99 ? 53.27400 -20.89800 13.48100 1.000 57.00312 99 LYS A O 1
ATOM 648 N N . GLU A 1 100 ? 52.13300 -19.37700 14.66400 1.000 55.50714 100 GLU A N 1
ATOM 649 C CA . GLU A 1 100 ? 52.42600 -20.02000 15.93400 1.000 62.82701 100 GLU A CA 1
ATOM 650 C C . GLU A 1 100 ? 51.22900 -20.66600 16.61300 1.000 58.23603 100 GLU A C 1
ATOM 651 O O . GLU A 1 100 ? 51.42800 -21.39600 17.59500 1.000 61.35898 100 GLU A O 1
ATOM 653 N N . SER A 1 101 ? 50.00700 -20.45200 16.12800 1.000 58.93337 101 SER A N 1
ATOM 654 C CA . SER A 1 101 ? 48.86600 -20.96400 16.86500 1.000 58.27220 101 SER A CA 1
ATOM 655 C C . SER A 1 101 ? 47.73500 -21.32200 15.91400 1.000 48.70015 101 SER A C 1
ATOM 656 O O . SER A 1 101 ? 47.63600 -20.81100 14.79600 1.000 52.17820 101 SER A O 1
ATOM 659 N N . LYS A 1 102 ? 46.88500 -22.21900 16.38300 1.000 49.53985 102 LYS A N 1
ATOM 660 C CA . LYS A 1 102 ? 45.63600 -22.55500 15.72200 1.000 44.89769 102 LYS A CA 1
ATOM 661 C C . LYS A 1 102 ? 44.51500 -22.09900 16.64000 1.000 46.47379 102 LYS A C 1
ATOM 662 O O . LYS A 1 102 ? 44.56000 -22.35900 17.84800 1.000 48.30638 102 LYS A O 1
ATOM 668 N N . LYS A 1 103 ? 43.52700 -21.40900 16.07900 1.000 41.68993 103 LYS A N 1
ATOM 669 C CA . LYS A 1 103 ? 42.49700 -20.76700 16.87600 1.000 45.48256 103 LYS A CA 1
ATOM 670 C C . LYS A 1 103 ? 41.13200 -21.06200 16.27700 1.000 47.38950 103 LYS A C 1
ATOM 671 O O . LYS A 1 103 ? 40.99900 -21.41000 15.09800 1.000 42.30248 103 LYS A O 1
ATOM 677 N N . GLU A 1 104 ? 40.10900 -20.89900 17.10900 1.000 47.09484 104 GLU A N 1
ATOM 678 C CA . GLU A 1 104 ? 38.73800 -21.02500 16.65500 1.000 49.38538 104 GLU A CA 1
ATOM 679 C C . GLU A 1 104 ? 37.93200 -19.92700 17.32900 1.000 48.64863 104 GLU A C 1
ATOM 680 O O . GLU A 1 104 ? 38.05900 -19.71200 18.53900 1.000 4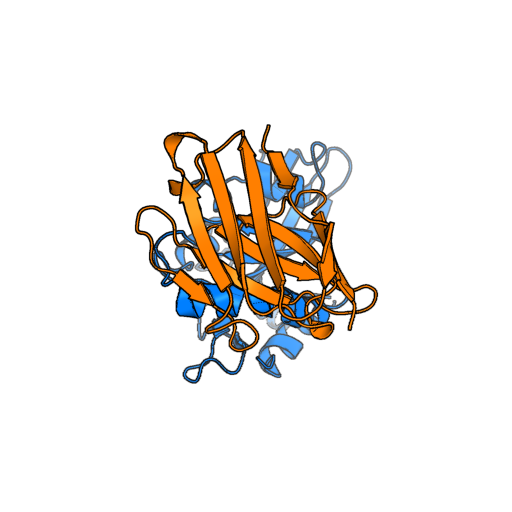9.08279 104 GLU A O 1
ATOM 686 N N . ASP A 1 105 ? 37.16600 -19.18600 16.54300 1.000 38.57490 105 ASP A N 1
ATOM 687 C CA . ASP A 1 105 ? 36.40200 -18.08500 17.11000 1.000 40.07689 105 ASP A CA 1
ATOM 688 C C . ASP A 1 105 ? 35.09400 -17.94300 16.36600 1.000 41.05996 105 ASP A C 1
ATOM 689 O O . ASP A 1 105 ? 35.02900 -18.17500 15.16000 1.000 34.45371 105 ASP A O 1
ATOM 694 N N . LEU A 1 106 ? 34.07000 -17.50700 17.09500 1.000 39.21676 106 LEU A N 1
ATOM 695 C CA . LEU A 1 106 ? 32.80500 -17.14500 16.49000 1.000 36.89062 106 LEU A CA 1
ATOM 696 C C . LEU A 1 106 ? 32.91500 -15.78800 15.81700 1.000 38.84576 106 LEU A C 1
ATOM 697 O O . LEU A 1 106 ? 33.52400 -14.85300 16.35000 1.000 39.34744 106 LEU A O 1
ATOM 702 N N . VAL A 1 107 ? 32.31000 -15.68200 14.64800 1.000 34.21962 107 VAL A N 1
ATOM 703 C CA . VAL A 1 107 ? 32.21800 -14.42300 13.92600 1.000 36.97983 107 VAL A CA 1
ATOM 704 C C . VAL A 1 107 ? 30.75100 -14.10400 13.72800 1.000 34.80905 107 VAL A C 1
ATOM 705 O O . VAL A 1 107 ? 30.00400 -14.93500 13.20200 1.000 32.21539 107 VAL A O 1
ATOM 709 N N . PHE A 1 108 ? 30.35000 -12.90400 14.13600 1.000 32.21617 108 PHE A N 1
ATOM 710 C CA . PHE A 1 108 ? 29.01400 -12.37700 13.86500 1.000 32.90972 108 PHE A CA 1
ATOM 711 C C . PHE A 1 108 ? 29.04900 -11.67900 12.51400 1.000 30.78185 108 PHE A C 1
ATOM 712 O O . PHE A 1 108 ? 29.89200 -10.81500 12.27800 1.000 33.27407 108 PHE A O 1
ATOM 720 N N . ILE A 1 109 ? 28.16100 -12.07500 11.61800 1.000 33.41229 109 ILE A N 1
ATOM 721 C CA . ILE A 1 109 ? 28.14900 -11.55000 10.26000 1.000 30.76540 109 ILE A CA 1
ATOM 722 C C . ILE A 1 109 ? 26.85600 -10.78200 10.03500 1.000 31.27244 109 ILE A C 1
ATOM 723 O O . ILE A 1 109 ? 25.77200 -11.26500 10.37900 1.000 31.49585 109 ILE A O 1
ATOM 728 N N . PHE A 1 110 ? 26.97400 -9.58600 9.46800 1.000 29.12784 110 PHE A N 1
ATOM 729 C CA . PHE A 1 110 ? 25.81600 -8.83900 8.99400 1.000 31.62253 110 PHE A CA 1
ATOM 730 C C . PHE A 1 110 ? 25.91700 -8.77400 7.48000 1.000 29.70846 110 PHE A C 1
ATOM 731 O O . PHE A 1 110 ? 26.87500 -8.19900 6.94800 1.000 30.20549 110 PHE A O 1
ATOM 739 N N . TRP A 1 111 ? 24.93800 -9.37300 6.81000 1.000 27.69124 111 TRP A N 1
ATOM 740 C CA . TRP A 1 111 ? 24.85400 -9.45500 5.35500 1.000 28.04759 111 TRP A CA 1
ATOM 741 C C . TRP A 1 111 ? 23.79800 -8.45400 4.89500 1.000 29.90669 111 TRP A C 1
ATOM 742 O O . TRP A 1 111 ? 22.62500 -8.58600 5.25400 1.000 29.21402 111 TRP A O 1
ATOM 753 N N . ALA A 1 112 ? 24.21400 -7.43900 4.13400 1.000 29.42260 112 ALA A N 1
ATOM 754 C CA . ALA A 1 112 ? 23.32200 -6.35200 3.71000 1.000 29.30561 112 ALA A CA 1
ATOM 755 C C . ALA A 1 112 ? 23.57700 -5.99400 2.24700 1.000 28.93971 112 ALA A C 1
ATOM 756 O O . ALA A 1 112 ? 24.16900 -4.96000 1.93100 1.000 30.57592 112 ALA A O 1
ATOM 758 N N . PRO A 1 113 ? 23.13300 -6.84600 1.33200 1.000 30.94830 113 PRO A N 1
ATOM 759 C CA . PRO A 1 113 ? 23.40400 -6.59500 -0.09400 1.000 33.57686 113 PRO A CA 1
ATOM 760 C C . PRO A 1 113 ? 22.65300 -5.36500 -0.60600 1.000 34.62859 113 PRO A C 1
ATOM 761 O O . PRO A 1 113 ? 21.58100 -5.00200 -0.11000 1.000 32.99977 113 PRO A O 1
ATOM 765 N N . GLU A 1 114 ? 23.25400 -4.69400 -1.59600 1.000 34.09198 114 GLU A N 1
ATOM 766 C CA . GLU A 1 114 ? 22.67600 -3.44200 -2.08100 1.000 35.38056 114 GLU A CA 1
ATOM 767 C C . GLU A 1 114 ? 21.25800 -3.61500 -2.62300 1.000 35.93243 114 GLU A C 1
ATOM 768 O O . GLU A 1 114 ? 20.43900 -2.69400 -2.51000 1.000 38.97073 114 GLU A O 1
ATOM 774 N N . SER A 1 115 ? 20.93200 -4.76100 -3.21000 1.000 35.65617 115 SER A N 1
ATOM 775 C CA . SER A 1 115 ? 19.61400 -4.87600 -3.82600 1.000 39.44324 115 SER A CA 1
ATOM 776 C C . SER A 1 115 ? 18.52500 -5.31300 -2.84700 1.000 41.87676 115 SER A C 1
ATOM 777 O O . SER A 1 115 ? 17.36200 -5.42900 -3.25400 1.000 41.99118 115 SER A O 1
ATOM 780 N N . ALA A 1 116 ? 18.86100 -5.55000 -1.58100 1.000 35.52126 116 ALA A N 1
ATOM 781 C CA . ALA A 1 116 ? 17.84000 -5.81100 -0.57600 1.000 34.30321 116 ALA A CA 1
ATOM 782 C C . ALA A 1 116 ? 16.95600 -4.58300 -0.40200 1.000 38.96509 116 ALA A C 1
ATOM 783 O O . ALA A 1 116 ? 17.45100 -3.44400 -0.46800 1.000 37.98581 116 ALA A O 1
ATOM 785 N N . PRO A 1 117 ? 15.66500 -4.76400 -0.13000 1.000 36.03057 117 PRO A N 1
ATOM 786 C CA . PRO A 1 117 ? 14.76400 -3.60800 0.02200 1.000 40.44390 117 PRO A CA 1
ATOM 787 C C . PRO A 1 117 ? 15.15500 -2.73500 1.20700 1.000 36.61249 117 PRO A C 1
ATOM 788 O O . PRO A 1 117 ? 15.50000 -3.23000 2.28500 1.000 35.23445 117 PRO A O 1
ATOM 792 N N . LEU A 1 118 ? 15.08200 -1.42000 0.99300 1.000 38.68392 118 LEU A N 1
ATOM 793 C CA . LEU A 1 118 ? 15.58900 -0.46800 1.97800 1.000 38.82613 118 LEU A CA 1
ATOM 794 C C . LEU A 1 118 ? 14.85100 -0.57800 3.30500 1.000 38.93182 118 LEU A C 1
ATOM 795 O O . LEU A 1 118 ? 15.46100 -0.47500 4.37300 1.000 36.68200 118 LEU A O 1
ATOM 800 N N . LYS A 1 119 ? 13.53900 -0.78800 3.25900 1.000 38.99678 119 LYS A N 1
ATOM 801 C CA . LYS A 1 119 ? 12.72800 -0.73700 4.46900 1.000 42.32656 119 LYS A CA 1
ATOM 802 C C . LYS A 1 119 ? 13.15800 -1.79900 5.48300 1.000 42.18838 119 LYS A C 1
ATOM 803 O O . LYS A 1 119 ? 13.41300 -1.49600 6.65700 1.000 44.22442 119 LYS A O 1
ATOM 809 N N . SER A 1 120 ? 13.25100 -3.04900 5.05200 1.000 37.50726 120 SER A N 1
ATOM 810 C CA . SER A 1 120 ? 13.64300 -4.07700 6.00100 1.000 39.50489 120 SER A CA 1
ATOM 811 C C . SER A 1 120 ? 15.15000 -4.04800 6.25000 1.000 37.20777 120 SER A C 1
ATOM 812 O O . SER A 1 120 ? 15.59500 -4.36500 7.35700 1.000 36.96864 120 SER A O 1
ATOM 815 N N . LYS A 1 121 ? 15.93400 -3.61800 5.26500 1.000 35.32586 121 LYS A N 1
ATOM 816 C CA . LYS A 1 121 ? 17.36500 -3.42700 5.49500 1.000 36.34535 121 LYS A CA 1
ATOM 817 C C . LYS A 1 121 ? 17.62100 -2.45500 6.64500 1.000 37.51370 121 LYS A C 1
ATOM 818 O O . LYS A 1 121 ? 18.51100 -2.68000 7.47000 1.000 34.86228 121 LYS A O 1
ATOM 824 N N . MET A 1 122 ? 16.84700 -1.37300 6.72500 1.000 31.64937 122 MET A N 1
ATOM 825 C CA . MET A 1 122 ? 17.05700 -0.45200 7.83400 1.000 32.19566 122 MET A CA 1
ATOM 826 C C . MET A 1 122 ? 16.59500 -1.05500 9.15600 1.000 34.13505 122 MET A C 1
ATOM 827 O O . MET A 1 122 ? 17.09300 -0.66900 10.22000 1.000 34.46743 122 MET A O 1
ATOM 832 N N . ILE A 1 123 ? 15.64500 -1.99100 9.13100 1.000 33.65446 123 ILE A N 1
ATOM 833 C CA . ILE A 1 123 ? 15.31400 -2.68200 10.37100 1.000 36.73065 123 ILE A CA 1
ATOM 834 C C . ILE A 1 123 ? 16.48600 -3.55900 10.79800 1.000 36.03465 123 ILE A C 1
ATOM 835 O O . ILE A 1 123 ? 16.88500 -3.56600 11.96900 1.000 36.09887 123 ILE A O 1
ATOM 840 N N . TYR A 1 124 ? 17.08400 -4.27700 9.84500 1.000 32.60598 124 TYR A N 1
ATOM 841 C CA . TYR A 1 124 ? 18.25400 -5.08700 10.17300 1.000 33.60488 124 TYR A CA 1
ATOM 842 C C . TYR A 1 124 ? 19.39300 -4.20700 10.67000 1.000 35.18779 124 TYR A C 1
ATOM 843 O O . TYR A 1 124 ? 20.05600 -4.52900 11.66300 1.000 33.81348 124 TYR A O 1
ATOM 852 N N . ALA A 1 125 ? 19.65000 -3.09400 9.97700 1.000 32.92473 125 ALA A N 1
ATOM 853 C CA . ALA A 1 125 ? 20.78800 -2.25200 10.33500 1.000 35.11051 125 ALA A CA 1
ATOM 854 C C . ALA A 1 125 ? 20.61500 -1.65800 11.72600 1.000 38.12542 125 ALA A C 1
ATOM 855 O O . ALA A 1 125 ? 21.57800 -1.58800 12.50600 1.000 37.90735 125 ALA A O 1
ATOM 857 N N . SER A 1 126 ? 19.40100 -1.18000 12.04000 1.000 35.04201 126 SER A N 1
ATOM 858 C CA . SER A 1 126 ? 19.16100 -0.50800 13.30400 1.000 35.02006 126 SER A CA 1
ATOM 859 C C . SER A 1 126 ? 18.98600 -1.48400 14.45000 1.000 40.57329 126 SER A C 1
ATOM 860 O O . SER A 1 126 ? 19.06300 -1.06900 15.61100 1.000 45.18897 126 SER A O 1
ATOM 863 N N . SER A 1 127 ? 18.76600 -2.76300 14.15800 1.000 39.01500 127 SER A N 1
ATOM 864 C CA . SER A 1 127 ? 18.60400 -3.77900 15.18500 1.000 42.55002 127 SER A CA 1
ATOM 865 C C . SER A 1 127 ? 19.88400 -4.54300 15.45700 1.000 44.81074 127 SER A C 1
ATOM 866 O O . SER A 1 127 ? 19.90800 -5.3810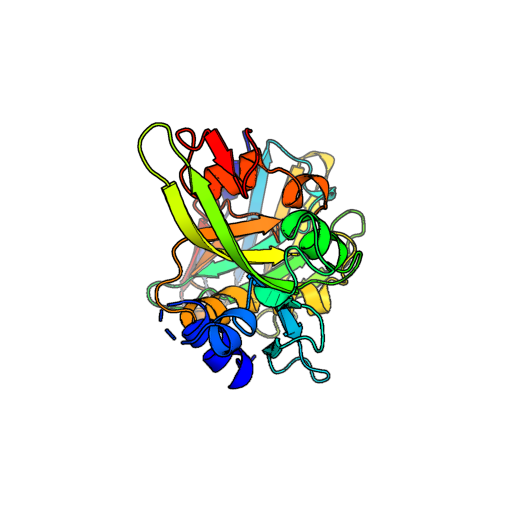0 16.36400 1.000 45.54618 127 SER A O 1
ATOM 869 N N . LYS A 1 128 ? 20.93400 -4.30600 14.67300 1.000 39.97610 128 LYS A N 1
ATOM 870 C CA . LYS A 1 128 ? 22.12700 -5.13400 14.80400 1.000 45.12128 128 LYS A CA 1
ATOM 871 C C . LYS A 1 128 ? 22.75200 -4.98300 16.18900 1.000 45.52295 128 LYS A C 1
ATOM 872 O O . LYS A 1 128 ? 23.22500 -5.96100 16.77200 1.000 43.40289 128 LYS A O 1
ATOM 878 N N . ASP A 1 129 ? 22.77700 -3.75800 16.71800 1.000 47.07485 129 ASP A N 1
ATOM 879 C CA . ASP A 1 129 ? 23.36100 -3.51700 18.03600 1.000 48.60344 129 ASP A CA 1
ATOM 880 C C . ASP A 1 129 ? 22.63800 -4.31000 19.11800 1.000 51.59746 129 ASP A C 1
ATOM 881 O O . ASP A 1 129 ? 23.26800 -4.81300 20.05800 1.000 54.36413 129 ASP A O 1
ATOM 886 N N . ALA A 1 130 ? 21.31300 -4.42900 19.00100 1.000 51.87830 130 ALA A N 1
ATOM 887 C CA . ALA A 1 130 ? 20.53600 -5.11400 20.03000 1.000 57.16159 130 ALA A CA 1
ATOM 888 C C . ALA A 1 130 ? 20.79700 -6.61100 20.01300 1.000 52.21268 130 ALA A C 1
ATOM 889 O O . ALA A 1 130 ? 20.90100 -7.23500 21.07600 1.000 51.94704 130 ALA A O 1
ATOM 891 N N . ILE A 1 131 ? 20.90900 -7.21200 18.82400 1.000 48.98242 131 ILE A N 1
ATOM 892 C CA . ILE A 1 131 ? 21.17900 -8.64300 18.79800 1.000 51.34518 131 ILE A CA 1
ATOM 893 C C . ILE A 1 131 ? 22.61100 -8.91100 19.24500 1.000 53.80433 131 ILE A C 1
ATOM 894 O O . ILE A 1 131 ? 22.87400 -9.85500 20.00100 1.000 51.67470 131 ILE A O 1
ATOM 899 N N . LYS A 1 132 ? 23.55000 -8.05800 18.84000 1.000 47.86089 132 LYS A N 1
ATOM 900 C CA . LYS A 1 132 ? 24.92900 -8.28000 19.25500 1.000 53.28894 132 LYS A CA 1
ATOM 901 C C . LYS A 1 132 ? 25.08400 -8.18900 20.76400 1.000 57.50172 132 LYS A C 1
ATOM 902 O O . LYS A 1 132 ? 25.86000 -8.95400 21.34700 1.000 61.41188 132 LYS A O 1
ATOM 908 N N . LYS A 1 133 ? 24.33500 -7.29300 21.42000 1.000 59.69744 133 LYS A N 1
ATOM 909 C CA . LYS A 1 133 ? 24.37400 -7.22500 22.88200 1.000 55.66687 133 LYS A CA 1
ATOM 910 C C . LYS A 1 133 ? 23.89800 -8.51800 23.53200 1.000 59.17578 133 LYS A C 1
ATOM 911 O O . LYS A 1 133 ? 24.30700 -8.83100 24.65800 1.000 59.73920 133 LYS A O 1
ATOM 917 N N . LYS A 1 134 ? 23.02200 -9.27500 22.86400 1.000 59.96063 134 LYS A N 1
ATOM 918 C CA . LYS A 1 134 ? 22.64200 -10.57600 23.40900 1.000 62.79719 134 LYS A CA 1
ATOM 919 C C . LYS A 1 134 ? 23.77600 -11.57800 23.28000 1.000 63.45231 134 LYS A C 1
ATOM 920 O O . LYS A 1 134 ? 23.89900 -12.48500 24.11200 1.000 68.72512 134 LYS A O 1
ATOM 926 N N . LEU A 1 135 ? 24.61000 -11.43200 22.25500 1.000 61.43286 135 LEU A N 1
ATOM 927 C CA . LEU A 1 135 ? 25.72100 -12.34600 22.01100 1.000 63.50523 135 LEU A CA 1
ATOM 928 C C . LEU A 1 135 ? 26.91600 -11.89200 22.84200 1.000 68.86583 135 LEU A C 1
ATOM 929 O O . LEU A 1 135 ? 27.96800 -11.50000 22.33100 1.000 69.42484 135 LEU A O 1
ATOM 934 N N . THR A 1 136 ? 26.72700 -11.95000 24.15700 1.000 70.45185 136 THR A N 1
ATOM 935 C CA . THR A 1 136 ? 27.74600 -11.48700 25.08500 1.000 75.22301 136 THR A CA 1
ATOM 936 C C . THR A 1 136 ? 29.02000 -12.30900 24.92100 1.000 76.40040 136 THR A C 1
ATOM 937 O O . THR A 1 136 ? 28.98500 -13.54400 24.92200 1.000 78.44409 136 THR A O 1
ATOM 941 N N . GLY A 1 137 ? 30.14800 -11.62000 24.76500 1.000 72.69761 137 GLY A N 1
ATOM 942 C CA . GLY A 1 137 ? 31.41500 -12.27800 24.53500 1.000 68.20887 137 GLY A CA 1
ATOM 943 C C . GLY A 1 137 ? 31.80500 -12.42000 23.07900 1.000 68.40599 137 GLY A C 1
ATOM 944 O O . GLY A 1 137 ? 32.84300 -13.02900 22.79700 1.000 70.62395 137 GLY A O 1
ATOM 945 N N . ILE A 1 138 ? 31.01200 -11.87900 22.14800 1.000 64.42613 138 ILE A N 1
ATOM 946 C CA . ILE A 1 138 ? 31.33700 -11.96300 20.72500 1.000 62.98639 138 ILE A CA 1
ATOM 947 C C . ILE A 1 138 ? 32.51200 -11.03900 20.41900 1.000 58.18506 138 ILE A C 1
ATOM 948 O O . ILE A 1 138 ? 32.51400 -9.85700 20.78200 1.000 62.61637 138 ILE A O 1
ATOM 953 N N . LYS A 1 139 ? 33.53700 -11.57800 19.77300 1.000 56.35501 139 LYS A N 1
ATOM 954 C CA . LYS A 1 139 ? 34.79200 -10.85400 19.64400 1.000 57.44136 139 LYS A CA 1
ATOM 955 C C . LYS A 1 139 ? 35.06600 -10.34600 18.23900 1.000 53.25300 139 LYS A C 1
ATOM 956 O O . LYS A 1 139 ? 35.97300 -9.52500 18.06700 1.000 51.90095 139 LYS A O 1
ATOM 962 N N . HIS A 1 140 ? 34.31400 -10.79800 17.23800 1.000 41.03580 140 HIS A N 1
ATOM 963 C CA . HIS A 1 140 ? 34.62800 -10.50500 15.84900 1.000 46.98514 140 HIS A CA 1
ATOM 964 C C . HIS A 1 140 ? 33.34000 -10.32800 15.06800 1.000 43.95076 140 HIS A C 1
ATOM 965 O O . HIS A 1 140 ? 32.36900 -11.05700 15.28600 1.000 38.29402 140 HIS A O 1
ATOM 972 N N . GLU A 1 141 ? 33.36300 -9.37200 14.14900 1.000 44.88807 141 GLU A N 1
ATOM 973 C CA . GLU A 1 141 ? 32.22600 -9.03600 13.30500 1.000 42.22183 141 GLU A CA 1
ATOM 974 C C . GLU A 1 141 ? 32.71800 -8.83700 11.88100 1.000 46.68783 141 GLU A C 1
ATOM 975 O O . GLU A 1 141 ? 33.76500 -8.22100 11.64800 1.000 47.03803 141 GLU A O 1
ATOM 981 N N . LEU A 1 142 ? 31.97600 -9.37500 10.92700 1.000 37.78588 142 LEU A N 1
ATOM 982 C CA . LEU A 1 142 ? 32.21300 -9.07000 9.52300 1.000 40.03071 142 LEU A CA 1
ATOM 983 C C . LEU A 1 142 ? 30.92200 -8.50400 8.96300 1.000 36.40422 142 LEU A C 1
ATOM 984 O O . LEU A 1 142 ? 29.87400 -9.12900 9.10500 1.000 35.52112 142 LEU A O 1
ATOM 989 N N . GLN A 1 143 ? 30.97900 -7.31800 8.37800 1.000 33.27535 143 GLN A N 1
ATOM 990 C CA . GLN A 1 143 ? 29.84600 -6.78400 7.63700 1.000 33.03157 143 GLN A CA 1
ATOM 991 C C . GLN A 1 143 ? 30.17400 -6.84900 6.15300 1.000 37.00889 143 GLN A C 1
ATOM 992 O O . GLN A 1 143 ? 31.31200 -6.59300 5.74900 1.000 37.22678 143 GLN A O 1
ATOM 998 N N . ALA A 1 144 ? 29.17600 -7.16700 5.33800 1.000 31.56214 144 ALA A N 1
ATOM 999 C CA . ALA A 1 144 ? 29.38900 -7.22400 3.89900 1.000 32.55827 144 ALA A CA 1
ATOM 1000 C C . ALA A 1 144 ? 28.13800 -6.73400 3.18500 1.000 32.93745 144 ALA A C 1
ATOM 1001 O O . ALA A 1 144 ? 27.01400 -7.02900 3.61600 1.000 31.24961 144 ALA A O 1
ATOM 1003 N N . ASN A 1 145 ? 28.33500 -6.02900 2.07100 1.000 36.62270 145 ASN A N 1
ATOM 1004 C CA . ASN A 1 145 ? 27.22200 -5.55800 1.25700 1.000 34.90191 145 ASN A CA 1
A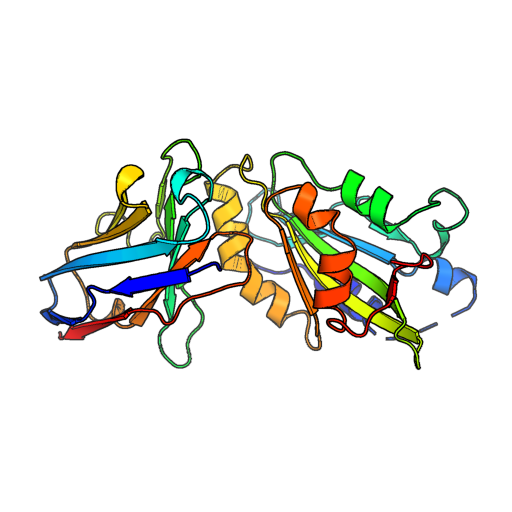TOM 1005 C C . ASN A 1 145 ? 27.27600 -6.10500 -0.16800 1.000 39.23959 145 ASN A C 1
ATOM 1006 O O . ASN A 1 145 ? 26.57800 -5.58100 -1.04500 1.000 41.47202 145 ASN A O 1
ATOM 1011 N N . CYS A 1 146 ? 28.05600 -7.16800 -0.41100 1.000 37.41120 146 CYS A N 1
ATOM 1012 C CA . CYS A 1 146 ? 28.16800 -7.81100 -1.72500 1.000 40.18315 146 CYS A CA 1
ATOM 1013 C C . CYS A 1 146 ? 28.93300 -9.12700 -1.57800 1.000 42.18833 146 CYS A C 1
ATOM 1014 O O . CYS A 1 146 ? 29.63300 -9.33800 -0.58400 1.000 38.37757 146 CYS A O 1
ATOM 1017 N N . TYR A 1 147 ? 28.81400 -10.00600 -2.58900 1.000 42.47958 147 TYR A N 1
ATOM 1018 C CA . TYR A 1 147 ? 29.44300 -11.33100 -2.49500 1.000 40.86223 147 TYR A CA 1
ATOM 1019 C C . TYR A 1 147 ? 30.96300 -11.26700 -2.53600 1.000 40.64282 147 TYR A C 1
ATOM 1020 O O . TYR A 1 147 ? 31.63200 -12.08700 -1.88800 1.000 43.48463 147 TYR A O 1
ATOM 1029 N N . GLU A 1 148 ? 31.52300 -10.33400 -3.30400 1.000 41.01723 148 GLU A N 1
ATOM 1030 C CA . GLU A 1 148 ? 32.97600 -10.22500 -3.37400 1.000 44.42659 148 GLU A CA 1
ATOM 1031 C C . GLU A 1 148 ? 33.56200 -10.01300 -1.98700 1.000 41.77336 148 GLU A C 1
ATOM 1032 O O . GLU A 1 148 ? 34.59400 -10.59500 -1.64800 1.000 47.24940 148 GLU A O 1
ATOM 1038 N N . GLU A 1 149 ? 32.88800 -9.22500 -1.15400 1.000 40.41795 149 GLU A N 1
ATOM 1039 C CA . GLU A 1 149 ? 33.37800 -8.99600 0.19800 1.000 45.22229 149 GLU A CA 1
ATOM 1040 C C . GLU A 1 149 ? 33.19300 -10.23100 1.06400 1.000 46.92999 149 GLU A C 1
ATOM 1041 O O . GLU A 1 149 ? 34.10800 -10.63500 1.78900 1.000 47.55154 149 GLU A O 1
ATOM 1047 N N . VAL A 1 150 ? 32.00900 -10.83800 1.01700 1.000 39.26703 150 VAL A N 1
ATOM 1048 C CA . VAL A 1 150 ? 31.74400 -11.91700 1.96700 1.000 42.53145 150 VAL A CA 1
ATOM 1049 C C . VAL A 1 150 ? 32.58000 -13.15400 1.63600 1.000 42.93710 150 VAL A C 1
ATOM 1050 O O . VAL A 1 150 ? 32.89300 -13.94800 2.53300 1.000 48.75999 150 VAL A O 1
ATOM 1054 N N . LYS A 1 151 ? 32.97000 -13.32800 0.37800 1.000 43.55792 151 LYS A N 1
ATOM 1055 C CA . LYS A 1 151 ? 33.84600 -14.40800 -0.05400 1.000 47.11443 151 LYS A CA 1
ATOM 1056 C C . LYS A 1 151 ? 35.33500 -14.09700 0.11000 1.000 50.16579 151 LYS A C 1
ATOM 1057 O O . LYS A 1 151 ? 36.16400 -14.94500 -0.22800 1.000 53.31032 151 LYS A O 1
ATOM 1063 N N . ASP A 1 152 ? 35.69900 -12.90600 0.57900 1.000 49.32229 152 ASP A N 1
ATOM 1064 C CA . ASP A 1 152 ? 37.10800 -12.52200 0.66900 1.000 51.38841 152 ASP A CA 1
ATOM 1065 C C . ASP A 1 152 ? 37.70300 -13.20800 1.88900 1.000 53.01720 152 ASP A C 1
ATOM 1066 O O . ASP A 1 152 ? 37.56100 -12.72900 3.01800 1.000 44.94627 152 ASP A O 1
ATOM 1071 N N . ARG A 1 153 ? 38.38500 -14.33900 1.67000 1.000 51.06960 153 ARG A N 1
ATOM 1072 C CA . ARG A 1 153 ? 38.93000 -15.06500 2.80800 1.000 50.13606 153 ARG A CA 1
ATOM 1073 C C . ARG A 1 153 ? 39.98500 -14.23800 3.52200 1.000 53.34008 153 ARG A C 1
ATOM 1074 O O . ARG A 1 153 ? 40.11900 -14.32000 4.74700 1.000 55.90457 153 ARG A O 1
ATOM 1082 N N . CYS A 1 154 ? 40.72400 -13.41700 2.77700 1.000 51.55552 154 CYS A N 1
ATOM 1083 C CA . CYS A 1 154 ? 41.68700 -12.51600 3.39600 1.000 56.14093 154 CYS A CA 1
ATOM 1084 C C . CYS A 1 154 ? 40.99900 -11.52700 4.32800 1.000 55.89305 154 CYS A C 1
ATOM 1085 O O . CYS A 1 154 ? 41.55200 -11.15300 5.36900 1.000 58.91505 154 CYS A O 1
ATOM 1088 N N . THR A 1 155 ? 39.79300 -11.09600 3.97700 1.000 54.51472 155 THR A N 1
ATOM 1089 C CA . THR A 1 155 ? 39.10000 -10.12700 4.81800 1.000 60.65184 155 THR A CA 1
ATOM 1090 C C . THR A 1 155 ? 38.55400 -10.78800 6.07400 1.000 52.38027 155 THR A C 1
ATOM 1091 O O . THR A 1 155 ? 38.73300 -10.26900 7.18000 1.000 52.34650 155 THR A O 1
ATOM 1095 N N . LEU A 1 156 ? 37.90400 -11.94600 5.92800 1.000 53.37137 156 LEU A N 1
ATOM 1096 C CA . LEU A 1 156 ? 37.51200 -12.70700 7.11000 1.000 50.66086 156 LEU A CA 1
ATOM 1097 C C . LEU A 1 156 ? 38.72700 -13.00700 7.97700 1.000 49.06353 156 LEU A C 1
ATOM 1098 O O . LEU A 1 156 ? 38.70100 -12.79400 9.19400 1.000 43.68511 156 LEU A O 1
ATOM 1103 N N . ALA A 1 157 ? 39.82700 -13.45900 7.35400 1.000 48.76211 157 ALA A N 1
ATOM 1104 C CA . ALA A 1 157 ? 41.03100 -13.76300 8.11900 1.000 46.80230 157 ALA A CA 1
ATOM 1105 C C . ALA A 1 157 ? 41.52200 -12.53700 8.88600 1.000 51.06833 157 ALA A C 1
ATOM 1106 O O . ALA A 1 157 ? 41.94800 -12.64700 10.04000 1.000 51.25091 157 ALA A O 1
ATOM 1108 N N . GLU A 1 158 ? 41.46600 -11.36300 8.26500 1.000 52.58822 158 GLU A N 1
ATOM 1109 C CA . GLU A 1 158 ? 41.88600 -10.14800 8.95900 1.000 58.31986 158 GLU A CA 1
ATOM 1110 C C . GLU A 1 158 ? 40.89400 -9.74800 10.04800 1.000 55.61099 158 GLU A C 1
ATOM 1111 O O . GLU A 1 158 ? 41.30200 -9.26600 11.10900 1.000 56.58650 158 GLU A O 1
ATOM 1117 N N . LYS A 1 159 ? 39.60100 -9.97500 9.83600 1.000 52.17933 159 LYS A N 1
ATOM 1118 C CA . LYS A 1 159 ? 38.65800 -9.67100 10.94100 1.000 55.66954 159 LYS A CA 1
ATOM 1119 C C . LYS A 1 159 ? 38.94000 -10.61100 12.11800 1.000 56.48840 159 LYS A C 1
ATOM 1120 O O . LYS A 1 159 ? 38.63800 -10.21600 13.25100 1.000 57.62171 159 LYS A O 1
ATOM 1126 N N . LEU A 1 160 ? 39.49500 -11.79700 11.86200 1.000 49.44307 160 LEU A N 1
ATOM 1127 C CA . LEU A 1 160 ? 39.70300 -12.79700 12.90600 1.000 46.43468 160 LEU A CA 1
ATOM 1128 C C . LEU A 1 160 ? 40.97800 -12.55100 13.69800 1.000 56.03809 160 LEU A C 1
ATOM 1129 O O . LEU A 1 160 ? 40.99200 -12.74000 14.91800 1.000 59.69018 160 LEU A O 1
ATOM 1134 N N . GLY A 1 161 ? 42.05700 -12.15700 13.03200 1.000 52.77742 161 GLY A N 1
ATOM 1135 C CA . GLY A 1 161 ? 43.34000 -12.04900 13.70200 1.000 56.97095 161 GLY A CA 1
ATOM 1136 C C . GLY A 1 161 ? 44.32200 -11.17000 12.95900 1.000 59.27320 161 GLY A C 1
ATOM 1137 O O . GLY A 1 161 ? 45.53000 -11.20800 13.22200 1.000 63.49313 161 GLY A O 1
ATOM 1138 N N . GLY A 1 162 ? 43.81200 -10.38100 12.01400 1.000 60.21325 162 GLY A N 1
ATOM 1139 C CA . GLY A 1 162 ? 44.66400 -9.42100 11.34100 1.000 64.17183 162 GLY A CA 1
ATOM 1140 C C . GLY A 1 162 ? 45.61500 -10.07400 10.35500 1.000 64.50451 162 GLY A C 1
ATOM 1141 O O . GLY A 1 162 ? 45.37900 -11.17300 9.84500 1.000 62.63226 162 GLY A O 1
ATOM 1142 N N . SER A 1 163 ? 46.72500 -9.37800 10.09700 1.000 69.25684 163 SER A N 1
ATOM 1143 C CA . SER A 1 163 ? 47.68200 -9.78100 9.07400 1.000 66.00943 163 SER A CA 1
ATOM 1144 C C . SER A 1 163 ? 48.50600 -11.00300 9.46400 1.000 65.70171 163 SER A C 1
ATOM 1145 O O . SER A 1 163 ? 49.20100 -11.56600 8.60600 1.000 66.74353 163 SER A O 1
ATOM 1148 N N . ALA A 1 164 ? 48.48300 -11.40600 10.73100 1.000 64.50481 164 ALA A N 1
ATOM 1149 C CA . ALA A 1 164 ? 49.22700 -12.58800 11.12700 1.000 64.42926 164 ALA A CA 1
ATOM 1150 C C . ALA A 1 164 ? 48.54200 -13.88600 10.70000 1.000 61.88511 164 ALA A C 1
ATOM 1151 O O . ALA A 1 164 ? 49.19000 -14.93700 10.70900 1.000 59.27221 164 ALA A O 1
ATOM 1153 N N . VAL A 1 165 ? 47.26200 -13.84300 10.33100 1.000 59.11667 165 VAL A N 1
ATOM 1154 C CA . VAL A 1 165 ? 46.56000 -15.07100 9.95200 1.000 55.34618 165 VAL A CA 1
ATOM 1155 C C . VAL A 1 165 ? 47.02400 -15.51000 8.56800 1.000 56.21303 165 VAL A C 1
ATOM 1156 O O . VAL A 1 165 ? 46.99800 -14.72100 7.61100 1.000 54.26651 165 VAL A O 1
ATOM 1160 N N . ILE A 1 166 ? 47.44200 -16.77200 8.45700 1.000 50.35493 166 ILE A N 1
ATOM 1161 C CA . ILE A 1 166 ? 47.97500 -17.30500 7.20500 1.000 52.17819 166 ILE A CA 1
ATOM 1162 C C . ILE A 1 166 ? 47.15700 -18.45900 6.65300 1.000 50.49425 166 ILE A C 1
ATOM 1163 O O . ILE A 1 166 ? 47.37200 -18.84700 5.49600 1.000 51.01100 166 ILE A O 1
ATOM 1168 N N . SER A 1 167 ? 46.23500 -19.02500 7.42400 1.000 45.59017 167 SER A N 1
ATOM 1169 C CA . SER A 1 167 ? 45.32700 -20.01400 6.87600 1.000 44.13889 167 SER A CA 1
ATOM 1170 C C . SER A 1 167 ? 43.99500 -19.87700 7.58800 1.000 45.30814 167 SER A C 1
ATOM 1171 O O . SER A 1 167 ? 43.90400 -19.31100 8.68300 1.000 42.97888 167 SER A O 1
ATOM 1174 N N . LEU A 1 168 ? 42.95600 -20.40900 6.95200 1.000 40.92031 168 LEU A N 1
ATOM 1175 C CA . LEU A 1 168 ? 41.58800 -20.16700 7.37700 1.000 41.20468 168 LEU A CA 1
ATOM 1176 C C . LEU A 1 168 ? 40.75400 -21.35700 6.94000 1.000 39.37464 168 LEU A C 1
ATOM 1177 O O . LEU A 1 168 ? 40.82200 -21.74900 5.77400 1.000 38.12586 168 LEU A O 1
ATOM 1182 N N . GLU A 1 169 ? 39.99900 -21.94000 7.86600 1.000 32.83852 169 GLU A N 1
ATOM 1183 C CA . GLU A 1 169 ? 39.06600 -23.00900 7.51300 1.000 35.39128 169 GLU A CA 1
ATOM 1184 C C . GLU A 1 169 ? 39.77700 -24.12800 6.74200 1.000 34.87764 169 GLU A C 1
ATOM 1185 O O . GLU A 1 169 ? 39.26900 -24.65800 5.75200 1.000 34.97344 169 GLU A O 1
ATOM 1191 N N . GLY A 1 170 ? 40.98000 -24.47200 7.18800 1.000 32.69772 170 GLY A N 1
ATOM 1192 C CA . GLY A 1 170 ? 41.68600 -25.61700 6.64100 1.000 34.46490 170 GLY A CA 1
ATOM 1193 C C . GLY A 1 170 ? 42.40200 -25.41100 5.32500 1.000 36.18328 170 GLY A C 1
ATOM 1194 O O . GLY A 1 170 ? 42.91900 -26.38300 4.75800 1.000 36.24196 170 GLY A O 1
ATOM 1195 N N . LYS A 1 171 ? 42.49100 -24.18500 4.82800 1.000 35.73372 171 LYS A N 1
ATOM 1196 C CA . LYS A 1 171 ? 43.18000 -23.94000 3.57700 1.000 38.12591 171 LYS A CA 1
ATOM 1197 C C . LYS A 1 171 ? 44.16700 -22.79600 3.74800 1.000 38.94727 171 LYS A C 1
ATOM 1198 O O . LYS A 1 171 ? 43.88300 -21.82300 4.46700 1.000 41.04038 171 LYS A O 1
ATOM 1204 N N . PRO A 1 172 ? 45.33500 -22.87000 3.11700 1.000 37.98079 172 PRO A N 1
ATOM 1205 C CA . PRO A 1 172 ? 46.24900 -21.72500 3.13700 1.000 39.83741 172 PRO A CA 1
ATOM 1206 C C . PRO A 1 172 ? 45.58000 -20.51900 2.50400 1.000 47.78093 172 PRO A C 1
ATOM 1207 O O . PRO A 1 172 ? 44.74000 -20.65000 1.61200 1.000 42.13177 172 PRO A O 1
ATOM 1211 N N . LEU A 1 173 ? 45.99100 -19.33300 2.94900 1.000 48.47963 173 LEU A N 1
ATOM 1212 C CA . LEU A 1 173 ? 45.54200 -18.10700 2.31200 1.000 52.81300 173 LEU A CA 1
ATOM 1213 C C . LEU A 1 173 ? 46.43100 -17.78600 1.11000 1.000 64.32486 173 LEU A C 1
ATOM 1214 O O . LEU A 1 173 ? 47.61100 -18.16600 1.07200 1.000 61.93099 173 LEU A O 1
ATOM 1220 N N . GLN B 2 3 ? 41.82000 4.31100 2.82500 1.000 82.12301 3 GLN B N 1
ATOM 1221 C CA . GLN B 2 3 ? 41.32100 5.05600 1.67100 1.000 74.10865 3 GLN B CA 1
ATOM 1222 C C . GLN B 2 3 ? 39.92700 5.63100 1.91100 1.000 58.87378 3 GLN B C 1
ATOM 1223 O O . GLN B 2 3 ? 39.64500 6.78300 1.51900 1.000 59.90866 3 GLN B O 1
ATOM 1229 N N . VAL B 2 4 ? 39.05200 4.87100 2.56700 1.000 49.87984 4 VAL B N 1
ATOM 1230 C CA . VAL B 2 4 ? 37.67100 5.32800 2.74800 1.000 42.75143 4 VAL B CA 1
ATOM 1231 C C . VAL B 2 4 ? 37.60900 6.41300 3.81500 1.000 43.65986 4 VAL B C 1
ATOM 1232 O O . VAL B 2 4 ? 38.13800 6.25600 4.92200 1.000 44.20080 4 VAL B O 1
ATOM 1236 N N . GLN B 2 5 ? 36.93200 7.51600 3.49700 1.000 40.02134 5 GLN B N 1
ATOM 1237 C CA . GLN B 2 5 ? 36.70500 8.57100 4.47000 1.000 39.17383 5 GLN B CA 1
ATOM 1238 C C . GLN B 2 5 ? 35.25500 9.00100 4.42600 1.000 37.81979 5 GLN B C 1
ATOM 1239 O O . GLN B 2 5 ? 34.64300 9.04300 3.35800 1.000 36.77353 5 GLN B O 1
ATOM 1245 N N . LEU B 2 6 ? 34.72400 9.32700 5.59800 1.000 34.20601 6 LEU B N 1
ATOM 1246 C CA . LEU B 2 6 ? 33.36500 9.83800 5.76800 1.000 30.79060 6 LEU B CA 1
ATOM 1247 C C . LEU B 2 6 ? 33.49600 11.05300 6.67500 1.000 36.29835 6 LEU B C 1
ATOM 1248 O O . LEU B 2 6 ? 33.70600 10.88900 7.87900 1.000 39.89561 6 LEU B O 1
ATOM 1253 N N . VAL B 2 7 ? 33.40700 12.26000 6.12100 1.000 30.40889 7 VAL B N 1
ATOM 1254 C CA . VAL B 2 7 ? 33.73400 13.46200 6.89100 1.000 33.10692 7 VAL B CA 1
ATOM 1255 C C . VAL B 2 7 ? 32.45700 14.28700 7.05200 1.000 33.85209 7 VAL B C 1
ATOM 1256 O O . VAL B 2 7 ? 32.04600 15.02300 6.14200 1.000 32.36889 7 VAL B O 1
ATOM 1260 N N . GLU B 2 8 ? 31.85400 14.20800 8.23400 1.000 29.91416 8 GLU B N 1
ATOM 1261 C CA . GLU B 2 8 ? 30.65700 14.99900 8.52900 1.000 34.38324 8 GLU B CA 1
ATOM 1262 C C . GLU B 2 8 ? 31.00800 16.42500 8.95500 1.000 33.82213 8 GLU B C 1
ATOM 1263 O O . GLU B 2 8 ? 32.04600 16.69600 9.58300 1.000 33.83265 8 GLU B O 1
ATOM 1269 N N . SER B 2 9 ? 30.11300 17.35300 8.61100 1.000 29.24823 9 SER B N 1
ATOM 1270 C CA . SER B 2 9 ? 30.26400 18.75200 8.99100 1.000 33.78726 9 SER B CA 1
ATOM 1271 C C . SER B 2 9 ? 28.87700 19.38400 8.98300 1.000 31.84886 9 SER B C 1
ATOM 1272 O O . SER B 2 9 ? 27.88800 18.77400 8.55900 1.000 30.42383 9 SER B O 1
ATOM 1275 N N . GLY B 2 10 ? 28.82000 20.62200 9.45000 1.000 32.59776 10 GLY B N 1
ATOM 1276 C CA . GLY B 2 10 ? 27.59400 21.37700 9.40600 1.000 32.29909 10 GLY B CA 1
ATOM 1277 C C . GLY B 2 10 ? 26.86900 21.45000 10.72100 1.000 39.31384 10 GLY B C 1
ATOM 1278 O O . GLY B 2 10 ? 25.85100 22.13900 10.80400 1.000 36.21963 10 GLY B O 1
ATOM 1279 N N . GLY B 2 11 ? 27.34000 20.74700 11.74200 1.000 35.57878 11 GLY B N 1
ATOM 1280 C CA . GLY B 2 11 ? 26.67400 20.78300 13.02700 1.000 32.87012 11 GLY B CA 1
ATOM 1281 C C . GLY B 2 11 ? 26.91700 22.11000 13.71800 1.000 36.54513 11 GLY B C 1
ATOM 1282 O O . GLY B 2 11 ? 27.68200 22.95500 13.27300 1.000 36.17792 11 GLY B O 1
ATOM 1283 N N . GLY B 2 12 ? 26.25200 22.29500 14.84800 1.000 36.83084 12 GLY B N 1
ATOM 1284 C CA . GLY B 2 12 ? 26.36400 23.55500 15.54400 1.000 37.26545 12 GLY B CA 1
ATOM 1285 C C . GLY B 2 12 ? 25.28800 23.66200 16.60300 1.000 33.42708 12 GLY B C 1
ATOM 1286 O O . GLY B 2 12 ? 24.55500 22.70900 16.86300 1.000 34.89089 12 GLY B O 1
ATOM 1287 N N . LEU B 2 13 ? 25.21900 24.85900 17.20500 1.000 37.87563 13 LEU B N 1
ATOM 1288 C CA . LEU B 2 13 ? 24.21300 25.16400 18.24900 1.000 37.08381 13 LEU B CA 1
ATOM 1289 C C . LEU B 2 13 ? 23.06000 25.90300 17.57300 1.000 37.65406 13 LEU B C 1
ATOM 1290 O O . LEU B 2 13 ? 23.31400 26.90500 16.90300 1.000 37.74584 13 LEU B O 1
ATOM 1295 N N . VAL B 2 14 ? 21.84700 25.40600 17.75100 1.000 32.87006 14 VAL B N 1
ATOM 1296 C CA . VAL B 2 14 ? 20.67900 25.97500 17.03400 1.000 33.78832 14 VAL B CA 1
ATOM 1297 C C . VAL B 2 14 ? 19.53200 26.18100 18.02500 1.000 37.19321 14 VAL B C 1
ATOM 1298 O O . VAL B 2 14 ? 19.40800 25.39100 18.96200 1.000 36.72991 14 VAL B O 1
ATOM 1302 N N . GLN B 2 15 ? 18.74400 27.22500 17.79700 1.000 37.84339 15 GLN B N 1
ATOM 1303 C CA . GLN B 2 15 ? 17.55700 27.47200 18.63900 1.000 37.35155 15 GLN B CA 1
ATOM 1304 C C . GLN B 2 15 ? 16.47600 26.45900 18.27400 1.000 38.93249 15 GLN B C 1
ATOM 1305 O O . GLN B 2 15 ? 16.27900 26.18600 17.08800 1.000 36.81315 15 GLN B O 1
ATOM 1311 N N . ALA B 2 16 ? 15.80100 25.94400 19.28500 1.000 37.34102 16 ALA B N 1
ATOM 1312 C CA . ALA B 2 16 ? 14.68300 25.05500 18.99800 1.000 37.79249 16 ALA B CA 1
ATOM 1313 C C . ALA B 2 16 ? 13.74700 25.72000 17.99800 1.000 38.32680 16 ALA B C 1
ATOM 1314 O O . ALA B 2 16 ? 13.45700 26.92100 18.10100 1.000 40.36009 16 ALA B O 1
ATOM 1316 N N . GLY B 2 17 ? 13.26600 24.92300 17.03200 1.000 37.21674 17 GLY B N 1
ATOM 1317 C CA . GLY B 2 17 ? 12.45500 25.40600 15.93300 1.000 38.22382 17 GLY B CA 1
ATOM 1318 C C . GLY B 2 17 ? 13.25700 25.77600 14.70000 1.000 36.35528 17 GLY B C 1
ATOM 1319 O O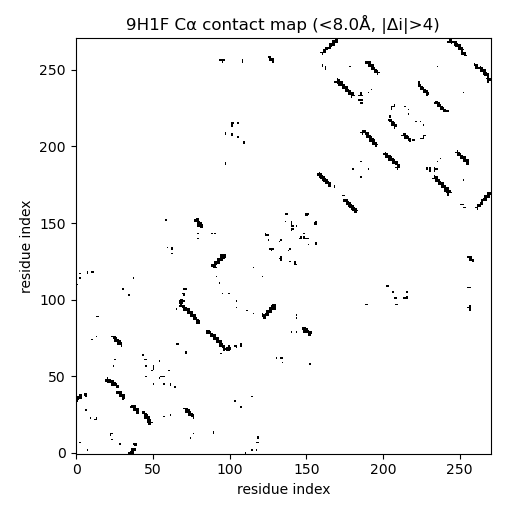 . GLY B 2 17 ? 12.66600 25.97600 13.62800 1.000 37.01668 17 GLY B O 1
ATOM 1320 N N . GLY B 2 18 ? 14.58100 25.87800 14.83100 1.000 34.38551 18 GLY B N 1
ATOM 1321 C CA . GLY B 2 18 ? 15.45700 26.22800 13.72900 1.000 34.99721 18 GLY B CA 1
ATOM 1322 C C . GLY B 2 18 ? 15.76400 25.07300 12.77700 1.000 34.58358 18 GLY B C 1
ATOM 1323 O O . GLY B 2 18 ? 15.27300 23.94900 12.90400 1.000 32.14756 18 GLY B O 1
ATOM 1324 N N . SER B 2 19 ? 16.61300 25.38700 11.79000 1.000 31.89149 19 SER B N 1
ATOM 1325 C CA . SER B 2 19 ? 16.96500 24.49000 10.70000 1.000 31.96488 19 SER B CA 1
ATOM 1326 C C . SER B 2 19 ? 18.47800 24.37200 10.63600 1.000 30.93470 19 SER B C 1
ATOM 1327 O O . SER B 2 19 ? 19.20300 25.30600 11.00700 1.000 33.20335 19 SER B O 1
ATOM 1330 N N . LEU B 2 20 ? 18.94500 23.23200 10.14900 1.000 33.03378 20 LEU B N 1
ATOM 1331 C CA . LEU B 2 20 ? 20.37000 23.00400 9.95600 1.000 34.57988 20 LEU B CA 1
ATOM 1332 C C . LEU B 2 20 ? 20.53200 22.00100 8.82200 1.000 33.44723 20 LEU B C 1
ATOM 1333 O O . LEU B 2 20 ? 19.68700 21.12700 8.65600 1.000 31.12203 20 LEU B O 1
ATOM 1338 N N . ARG B 2 21 ? 21.60200 22.12100 8.03400 1.000 29.84146 21 ARG B N 1
ATOM 1339 C CA . ARG B 2 21 ? 21.89900 21.10200 7.02800 1.000 30.49111 21 ARG B CA 1
ATOM 1340 C C . ARG B 2 21 ? 23.25600 20.49100 7.34600 1.000 27.99414 21 ARG B C 1
ATOM 1341 O O . ARG B 2 21 ? 24.25100 21.22200 7.45800 1.000 34.15090 21 ARG B O 1
ATOM 1349 N N . LEU B 2 22 ? 23.28900 19.16800 7.52800 1.000 29.53106 22 LEU B N 1
ATOM 1350 C CA . LEU B 2 22 ? 24.54400 18.44600 7.70700 1.000 29.51066 22 LEU B CA 1
ATOM 1351 C C . LEU B 2 22 ? 25.01900 17.93900 6.35900 1.000 30.05476 22 LEU B C 1
ATOM 1352 O O . LEU B 2 22 ? 24.20700 17.63600 5.48100 1.000 28.60764 22 LEU B O 1
ATOM 1357 N N . SER B 2 23 ? 26.33900 17.79000 6.22800 1.000 31.38465 23 SER B N 1
ATOM 1358 C CA . SER B 2 23 ? 26.97300 17.23400 5.04200 1.000 30.07457 23 SER B CA 1
ATOM 1359 C C . SER B 2 23 ? 27.93900 16.14500 5.45000 1.000 30.57007 23 SER B C 1
ATOM 1360 O O . SER B 2 23 ? 28.59900 16.24500 6.48000 1.000 35.08935 23 SER B O 1
ATOM 1363 N N . CYS B 2 24 ? 28.07100 15.13500 4.59500 1.000 26.58126 24 CYS B N 1
ATOM 1364 C CA . CYS B 2 24 ? 29.11200 14.13000 4.73500 1.000 28.17940 24 CYS B CA 1
ATOM 1365 C C . CYS B 2 24 ? 29.86100 14.08700 3.41200 1.000 32.35042 24 CYS B C 1
ATOM 1366 O O . CYS B 2 24 ? 29.30200 13.66800 2.39400 1.000 32.14771 24 CYS B O 1
ATOM 1369 N N . ALA B 2 25 ? 31.12100 14.48300 3.43200 1.000 31.53887 25 ALA B N 1
ATOM 1370 C CA . ALA B 2 25 ? 31.96600 14.42300 2.24700 1.000 32.10191 25 ALA B CA 1
ATOM 1371 C C . ALA B 2 25 ? 32.70300 13.09400 2.28200 1.000 36.59304 25 ALA B C 1
ATOM 1372 O O . ALA B 2 25 ? 33.47700 12.85400 3.21000 1.000 36.36903 25 ALA B O 1
ATOM 1374 N N . ALA B 2 26 ? 32.46100 12.23800 1.29000 1.000 31.44199 26 ALA B N 1
ATOM 1375 C CA . ALA B 2 26 ? 33.00700 10.89300 1.24700 1.000 33.36117 26 ALA B CA 1
ATOM 1376 C C . ALA B 2 26 ? 34.11900 10.80600 0.21700 1.000 36.70192 26 ALA B C 1
ATOM 1377 O O . ALA B 2 26 ? 34.10200 11.51400 -0.79100 1.000 35.67202 26 ALA B O 1
ATOM 1379 N N . SER B 2 27 ? 35.07400 9.91200 0.47000 1.000 35.87822 27 SER B N 1
ATOM 1380 C CA . SER B 2 27 ? 36.09700 9.60700 -0.50700 1.000 38.00195 27 SER B CA 1
ATOM 1381 C C . SER B 2 27 ? 36.41600 8.12300 -0.42200 1.000 39.88926 27 SER B C 1
ATOM 1382 O O . SER B 2 27 ? 36.18200 7.47200 0.60400 1.000 40.62157 27 SER B O 1
ATOM 1385 N N . GLY B 2 28 ? 36.95000 7.59500 -1.52300 1.000 40.07263 28 GLY B N 1
ATOM 1386 C CA . GLY B 2 28 ? 37.33400 6.20100 -1.60400 1.000 41.65297 28 GLY B CA 1
ATOM 1387 C C . GLY B 2 28 ? 36.26900 5.27800 -2.15700 1.000 40.02009 28 GLY B C 1
ATOM 1388 O O . GLY B 2 28 ? 36.56000 4.09800 -2.38200 1.000 42.91131 28 GLY B O 1
ATOM 1389 N N . PHE B 2 29 ? 35.05800 5.77400 -2.38800 1.000 38.25830 29 PHE B N 1
ATOM 1390 C CA . PHE B 2 29 ? 33.93500 4.97900 -2.88500 1.000 40.75914 29 PHE B CA 1
ATOM 1391 C C . PHE B 2 29 ? 32.86800 5.95200 -3.39400 1.000 35.31912 29 PHE B C 1
ATOM 1392 O O . PHE B 2 29 ? 32.82400 7.11000 -2.95800 1.000 36.44816 29 PHE B O 1
ATOM 1400 N N . PRO B 2 30 ? 31.96700 5.50000 -4.29500 1.000 38.96496 30 PRO B N 1
ATOM 1401 C CA . PRO B 2 30 ? 30.91300 6.40300 -4.77000 1.000 35.22763 30 PRO B CA 1
ATOM 1402 C C . PRO B 2 30 ? 29.66200 6.32200 -3.91300 1.000 33.02773 30 PRO B C 1
ATOM 1403 O O . PRO B 2 30 ? 29.11300 5.23300 -3.70400 1.000 34.32863 30 PRO B O 1
ATOM 1407 N N . VAL B 2 31 ? 29.20200 7.46900 -3.40800 1.000 32.25483 31 VAL B N 1
ATOM 1408 C CA . VAL B 2 31 ? 28.04300 7.43900 -2.51000 1.000 32.20149 31 VAL B CA 1
ATOM 1409 C C . VAL B 2 31 ? 26.81200 6.89300 -3.22400 1.000 30.38318 31 VAL B C 1
ATOM 1410 O O . VAL B 2 31 ? 25.90800 6.36000 -2.57600 1.000 32.30108 31 VAL B O 1
ATOM 1414 N N . ASN B 2 32 ? 26.74700 7.00300 -4.56000 1.000 33.30317 32 ASN B N 1
ATOM 1415 C CA . ASN B 2 32 ? 25.54600 6.51000 -5.22800 1.000 32.81746 32 ASN B CA 1
ATOM 1416 C C . ASN B 2 32 ? 25.58200 4.99900 -5.43800 1.000 37.80826 32 ASN B C 1
ATOM 1417 O O . ASN B 2 32 ? 24.61300 4.43600 -5.97000 1.000 39.58532 32 ASN B O 1
ATOM 1422 N N . HIS B 2 33 ? 26.66100 4.33100 -5.03100 1.000 33.35683 33 HIS B N 1
ATOM 1423 C CA . HIS B 2 33 ? 26.74600 2.87000 -5.11300 1.000 37.64666 33 HIS B CA 1
ATOM 1424 C C . HIS B 2 33 ? 26.61200 2.18300 -3.76000 1.000 34.66992 33 HIS B C 1
ATOM 1425 O O . HIS B 2 33 ? 26.69900 0.94300 -3.68600 1.000 36.94581 33 HIS B O 1
ATOM 1432 N N . ARG B 2 34 ? 26.39200 2.95200 -2.69600 1.000 35.80037 34 ARG B N 1
ATOM 1433 C CA . ARG B 2 34 ? 26.18400 2.42400 -1.36100 1.000 33.79057 34 ARG B CA 1
ATOM 1434 C C . ARG B 2 34 ? 24.86400 2.93900 -0.80900 1.000 31.60831 34 ARG B C 1
ATOM 1435 O O . ARG B 2 34 ? 24.33900 3.96300 -1.24800 1.000 32.68320 34 ARG B O 1
ATOM 1443 N N . THR B 2 35 ? 24.34500 2.22600 0.18000 1.000 33.10873 35 THR B N 1
ATOM 1444 C CA . THR B 2 35 ? 23.18300 2.68100 0.93800 1.000 32.71192 35 THR B CA 1
ATOM 1445 C C . THR B 2 35 ? 23.68600 3.54900 2.08100 1.000 32.03811 35 THR B C 1
ATOM 1446 O O . THR B 2 35 ? 24.31200 3.03600 3.01200 1.000 34.24656 35 THR B O 1
ATOM 1450 N N . MET B 2 36 ? 23.43800 4.85300 2.00500 1.000 30.15097 36 MET B N 1
ATOM 1451 C CA . MET B 2 36 ? 23.99800 5.78800 2.96400 1.000 32.42733 36 MET B CA 1
ATOM 1452 C C . MET B 2 36 ? 22.94100 6.09000 4.01500 1.000 32.59412 36 MET B C 1
ATOM 1453 O O . MET B 2 36 ? 21.76700 6.29400 3.68800 1.000 30.32337 36 MET B O 1
ATOM 1458 N N . ALA B 2 37 ? 23.35300 6.11300 5.28100 1.000 29.24072 37 ALA B N 1
ATOM 1459 C CA . ALA B 2 37 ? 22.39400 6.33000 6.35500 1.000 27.64896 37 ALA B CA 1
ATOM 1460 C C . ALA B 2 37 ? 22.98300 7.28900 7.37600 1.000 31.15746 37 ALA B C 1
ATOM 1461 O O . ALA B 2 37 ? 24.19600 7.30500 7.59700 1.000 31.04894 37 ALA B O 1
ATOM 1463 N N . TRP B 2 38 ? 22.11100 8.09200 7.98100 1.000 28.58891 38 TRP B N 1
ATOM 1464 C CA . TRP B 2 38 ? 22.48400 8.94400 9.10300 1.000 30.52620 38 TRP B CA 1
ATOM 1465 C C . TRP B 2 38 ? 21.96300 8.29300 10.37400 1.000 29.60289 38 TRP B C 1
ATOM 1466 O O . TRP B 2 38 ? 20.80900 7.85900 10.42000 1.000 28.98158 38 TRP B O 1
ATOM 1477 N N . TYR B 2 39 ? 22.81900 8.20500 11.38600 1.000 29.57743 39 TYR B N 1
ATOM 1478 C CA . TYR B 2 39 ? 22.36200 7.86600 12.72100 1.000 27.51807 39 TYR B CA 1
ATOM 1479 C C . TYR B 2 39 ? 22.96000 8.87500 13.68700 1.000 29.88632 39 TYR B C 1
ATOM 1480 O O . TYR B 2 39 ? 23.88200 9.61900 13.35300 1.000 28.71124 39 TYR B O 1
ATOM 1489 N N . ARG B 2 40 ? 22.40100 8.91400 14.88300 1.000 29.81622 40 ARG B N 1
ATOM 1490 C CA . ARG B 2 40 ? 22.85100 9.87400 15.87000 1.000 30.83630 40 ARG B CA 1
ATOM 1491 C C . ARG B 2 40 ? 23.03700 9.16100 17.19400 1.000 33.44848 40 ARG B C 1
ATOM 1492 O O . ARG B 2 40 ? 22.39800 8.13500 17.47500 1.000 33.49243 40 ARG B O 1
ATOM 1500 N N . GLN B 2 41 ? 23.95600 9.68500 17.99300 1.000 33.64568 41 GLN B N 1
ATOM 1501 C CA . GLN B 2 41 ? 24.24400 9.06300 19.27300 1.000 36.15053 41 GLN B CA 1
ATOM 1502 C C . GLN B 2 41 ? 24.40200 10.14200 20.32600 1.000 38.50653 41 GLN B C 1
ATOM 1503 O O . GLN B 2 41 ? 25.23800 11.03800 20.18000 1.000 38.67742 41 GLN B O 1
ATOM 1509 N N . ALA B 2 42 ? 23.61700 10.04600 21.35300 1.000 41.38429 42 ALA B N 1
ATOM 1510 C CA . ALA B 2 42 ? 23.70200 10.82400 22.56600 1.000 44.76389 42 ALA B CA 1
ATOM 1511 C C . ALA B 2 42 ? 24.56200 10.07300 23.57500 1.000 52.57209 42 ALA B C 1
ATOM 1512 O O . ALA B 2 42 ? 24.56300 8.83800 23.59200 1.000 52.80786 42 ALA B O 1
ATOM 1514 N N . PRO B 2 43 ? 25.32500 10.78400 24.40200 1.000 52.45758 43 PRO B N 1
ATOM 1515 C CA . PRO B 2 43 ? 26.18700 10.10000 25.37300 1.000 58.03708 43 PRO B CA 1
ATOM 1516 C C . PRO B 2 43 ? 25.37800 9.21000 26.30500 1.000 63.33364 43 PRO B C 1
ATOM 1517 O O . PRO B 2 43 ? 24.30300 9.58700 26.78100 1.000 64.60756 43 PRO B O 1
ATOM 1521 N N . GLY B 2 44 ? 25.89100 8.00000 26.52400 1.000 68.12464 44 GLY B N 1
ATOM 1522 C CA . GLY B 2 44 ? 25.23200 7.02300 27.36400 1.000 74.06612 44 GLY B CA 1
ATOM 1523 C C . GLY B 2 44 ? 23.99600 6.38400 26.77800 1.000 73.01843 44 GLY B C 1
ATOM 1524 O O . GLY B 2 44 ? 23.31400 5.64200 27.48900 1.000 84.71333 44 GLY B O 1
ATOM 1525 N N . LYS B 2 45 ? 23.67500 6.64200 25.51500 1.000 67.60180 45 LYS B N 1
ATOM 1526 C CA . LYS B 2 45 ? 22.46800 6.10900 24.90400 1.000 66.67207 45 LYS B CA 1
ATOM 1527 C C . LYS B 2 45 ? 22.81500 5.26800 23.68300 1.000 58.59189 45 LYS B C 1
ATOM 1528 O O . LYS B 2 45 ? 23.92000 5.33600 23.13800 1.000 57.21661 45 LYS B O 1
ATOM 1534 N N . GLU B 2 46 ? 21.85100 4.45300 23.27600 1.000 60.71357 46 GLU B N 1
ATOM 1535 C CA . GLU B 2 46 ? 22.00000 3.64600 22.07700 1.000 58.67452 46 GLU B CA 1
ATOM 1536 C C . GLU B 2 46 ? 21.89400 4.52100 20.83100 1.000 53.33733 46 GLU B C 1
ATOM 1537 O O . GLU B 2 46 ? 21.23700 5.56800 20.84000 1.000 51.19930 46 GLU B O 1
ATOM 1543 N N . ARG B 2 47 ? 22.56100 4.08800 19.75200 1.000 47.13058 47 ARG B N 1
ATOM 1544 C CA . ARG B 2 47 ? 22.45400 4.78900 18.47800 1.000 44.71860 47 ARG B CA 1
ATOM 1545 C C . ARG B 2 47 ? 21.00500 4.81700 18.02500 1.000 42.20677 47 ARG B C 1
ATOM 1546 O O . ARG B 2 47 ? 20.26700 3.84200 18.19400 1.000 42.68267 47 ARG B O 1
ATOM 1554 N N . GLU B 2 48 ? 20.60300 5.91900 17.40900 1.000 36.32834 48 GLU B N 1
ATOM 1555 C CA . GLU B 2 48 ? 19.28400 6.00900 16.79500 1.000 36.90422 48 GLU B CA 1
ATOM 1556 C C . GLU B 2 48 ? 19.47700 6.27800 15.31200 1.000 30.99276 48 GLU B C 1
ATOM 1557 O O . GLU B 2 48 ? 19.99600 7.33200 14.93600 1.000 30.79018 48 GLU B O 1
ATOM 1563 N N . TRP B 2 49 ? 19.06900 5.32400 14.47200 1.000 33.27832 49 TRP B N 1
ATOM 1564 C CA . TRP B 2 49 ? 19.14900 5.51700 13.02600 1.000 29.76458 49 TRP B CA 1
ATOM 1565 C C . TRP B 2 49 ? 17.98400 6.39100 12.57800 1.000 30.45283 49 TRP B C 1
ATOM 1566 O O . TRP B 2 49 ? 16.83000 6.12600 12.95500 1.000 32.70139 49 TRP B O 1
ATOM 1577 N N . VAL B 2 50 ? 18.26400 7.42300 11.78200 1.000 29.60297 50 VAL B N 1
ATOM 1578 C CA . VAL B 2 50 ? 17.20400 8.39000 11.50300 1.000 31.83156 50 VAL B CA 1
ATOM 1579 C C . VAL B 2 50 ? 16.84500 8.52000 10.02600 1.000 30.62725 50 VAL B C 1
ATOM 1580 O O . VAL B 2 50 ? 15.70900 8.88800 9.71000 1.000 30.18601 50 VAL B O 1
ATOM 1584 N N . ALA B 2 51 ? 17.78800 8.26000 9.11600 1.000 30.31193 51 ALA B N 1
ATOM 1585 C CA . ALA B 2 51 ? 17.46200 8.47200 7.70200 1.000 29.35217 51 ALA B CA 1
ATOM 1586 C C . ALA B 2 51 ? 18.40200 7.64800 6.84000 1.000 29.48506 51 ALA B C 1
ATOM 1587 O O . ALA B 2 51 ? 19.56100 7.43300 7.20400 1.000 27.88445 51 ALA B O 1
ATOM 1589 N N . ALA B 2 52 ? 17.89900 7.18000 5.69300 1.000 28.85734 52 ALA B N 1
ATOM 1590 C CA . ALA B 2 52 ? 18.77300 6.45300 4.77500 1.000 26.56967 52 ALA B CA 1
ATOM 1591 C C . ALA B 2 52 ? 18.31500 6.64300 3.33700 1.000 28.37580 52 ALA B C 1
ATOM 1592 O O . ALA B 2 52 ? 17.13100 6.87500 3.07500 1.000 27.45000 52 ALA B O 1
ATOM 1594 N N . ILE B 2 53 ? 19.26200 6.48000 2.40800 1.000 28.83143 53 ILE B N 1
ATOM 1595 C CA . ILE B 2 53 ? 18.98000 6.60400 0.98100 1.000 27.45927 53 ILE B CA 1
ATOM 1596 C C . ILE B 2 53 ? 19.63700 5.42400 0.255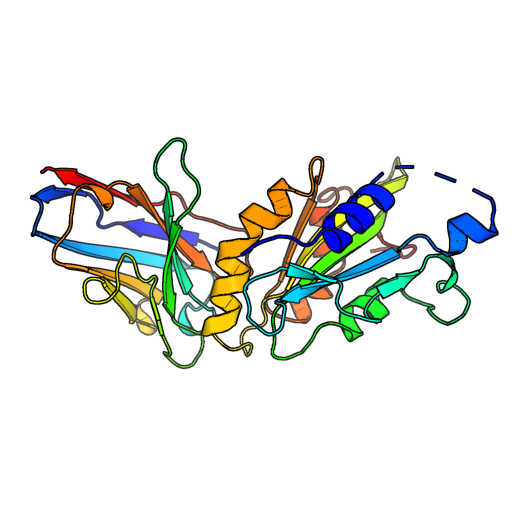00 1.000 32.69279 53 ILE B C 1
ATOM 1597 O O . ILE B 2 53 ? 20.82500 5.12800 0.45600 1.000 30.52055 53 ILE B O 1
ATOM 1602 N N . GLU B 2 54 ? 18.85400 4.72100 -0.56800 1.000 29.68170 54 GLU B N 1
ATOM 1603 C CA . GLU B 2 54 ? 19.37900 3.50000 -1.16300 1.000 31.24846 54 GLU B CA 1
ATOM 1604 C C . GLU B 2 54 ? 20.44300 3.83300 -2.21400 1.000 33.42000 54 GLU B C 1
ATOM 1605 O O . GLU B 2 54 ? 20.52600 4.95200 -2.72200 1.000 33.94611 54 GLU B O 1
ATOM 1611 N N . SER B 2 55 ? 21.23200 2.82600 -2.56400 1.000 34.22742 55 SER B N 1
ATOM 1612 C CA . SER B 2 55 ? 22.16700 2.94500 -3.66800 1.000 36.42350 55 SER B CA 1
ATOM 1613 C C . SER B 2 55 ? 21.43300 2.90400 -5.01300 1.000 42.95158 55 SER B C 1
ATOM 1614 O O . SER B 2 55 ? 20.32600 2.36200 -5.13200 1.000 39.47659 55 SER B O 1
ATOM 1617 N N . HIS B 2 56 ? 22.09900 3.45200 -6.04000 1.000 40.81189 56 HIS B N 1
ATOM 1618 C CA . HIS B 2 56 ? 21.61400 3.55200 -7.41700 1.000 43.13416 56 HIS B CA 1
ATOM 1619 C C . HIS B 2 56 ? 20.33100 4.38800 -7.48100 1.000 49.35328 56 HIS B C 1
ATOM 1620 O O . HIS B 2 56 ? 20.40700 5.60300 -7.71500 1.000 51.24553 56 HIS B O 1
ATOM 1627 N N . GLY B 2 57 ? 19.16300 3.78700 -7.24900 1.000 49.82406 57 GLY B N 1
ATOM 1628 C CA . GLY B 2 57 ? 17.94200 4.56300 -7.02700 1.000 38.64468 57 GLY B CA 1
ATOM 1629 C C . GLY B 2 57 ? 18.03100 5.59000 -5.91600 1.000 46.35403 57 GLY B C 1
ATOM 1630 O O . GLY B 2 57 ? 19.08500 5.75600 -5.28200 1.000 47.91970 57 GLY B O 1
ATOM 1631 N N . GLN B 2 58 ? 16.94600 6.29600 -5.63500 1.000 38.11431 58 GLN B N 1
ATOM 1632 C CA . GLN B 2 58 ? 16.99400 7.19900 -4.49400 1.000 35.73973 58 GLN B CA 1
ATOM 1633 C C . GLN B 2 58 ? 15.83600 6.97700 -3.52700 1.000 41.07637 58 GLN B C 1
ATOM 1634 O O . GLN B 2 58 ? 15.31800 7.93500 -2.93500 1.000 40.61116 58 GLN B O 1
ATOM 1640 N N . GLU B 2 59 ? 15.40500 5.73800 -3.36100 1.000 38.67929 59 GLU B N 1
ATOM 1641 C CA . GLU B 2 59 ? 14.39800 5.45400 -2.35500 1.000 36.33761 59 GLU B CA 1
ATOM 1642 C C . GLU B 2 59 ? 14.94600 5.85600 -0.99000 1.000 35.75599 59 GLU B C 1
ATOM 1643 O O . GLU B 2 59 ? 16.12900 5.66700 -0.70600 1.000 32.79808 59 GLU B O 1
ATOM 1649 N N . THR B 2 60 ? 14.09100 6.44900 -0.15700 1.000 29.62531 60 THR B N 1
ATOM 1650 C CA . THR B 2 60 ? 14.50200 6.90700 1.16300 1.000 27.48017 60 THR B CA 1
ATOM 1651 C C . THR B 2 60 ? 13.73000 6.19900 2.26800 1.000 30.73825 60 THR B C 1
ATOM 1652 O O . THR B 2 60 ? 12.65600 5.61700 2.05100 1.000 31.90074 60 THR B O 1
ATOM 1656 N N . TRP B 2 61 ? 14.31700 6.26700 3.46600 1.000 29.86054 61 TRP B N 1
ATOM 1657 C CA . TRP B 2 61 ? 13.74700 5.72600 4.69400 1.000 32.70243 61 TRP B CA 1
ATOM 1658 C C . TRP B 2 61 ? 13.96800 6.74000 5.80400 1.000 30.19787 61 TRP B C 1
ATOM 1659 O O . TRP B 2 61 ? 15.03500 7.33900 5.88500 1.000 27.79013 61 TRP B O 1
ATOM 1670 N N . TYR B 2 62 ? 12.96400 6.92400 6.66300 1.000 31.09671 62 TYR B N 1
ATOM 1671 C CA . TYR B 2 62 ? 13.09400 7.83600 7.79200 1.000 31.76938 62 TYR B CA 1
ATOM 1672 C C . TYR B 2 62 ? 12.52200 7.18100 9.03900 1.000 30.91931 62 TYR B C 1
ATOM 1673 O O . TYR B 2 62 ? 11.47400 6.52500 8.98500 1.000 31.98641 62 TYR B O 1
ATOM 1682 N N . ALA B 2 63 ? 13.21300 7.37500 10.15900 1.000 31.62561 63 ALA B N 1
ATOM 1683 C CA . ALA B 2 63 ? 12.66200 6.97700 11.45000 1.000 35.73313 63 ALA B CA 1
ATOM 1684 C C . ALA B 2 63 ? 11.40100 7.79000 11.75800 1.000 35.40785 63 ALA B C 1
ATOM 1685 O O . ALA B 2 63 ? 11.26600 8.94400 11.34800 1.000 34.16602 63 ALA B O 1
ATOM 1687 N N . ASP B 2 64 ? 10.48000 7.17800 12.49900 1.000 35.28362 64 ASP B N 1
ATOM 1688 C CA . ASP B 2 64 ? 9.27300 7.88900 12.91900 1.000 41.11061 64 ASP B CA 1
ATOM 1689 C C . ASP B 2 64 ? 9.60000 9.16400 13.70100 1.000 38.27099 64 ASP B C 1
ATOM 1690 O O . ASP B 2 64 ? 8.85600 10.15500 13.62400 1.000 41.09852 64 ASP B O 1
ATOM 1695 N N . SER B 2 65 ? 10.71000 9.16800 14.44200 1.000 39.19117 65 SER B N 1
ATOM 1696 C CA . SER B 2 65 ? 11.06500 10.31500 15.28200 1.000 40.91128 65 SER B CA 1
ATOM 1697 C C . SER B 2 65 ? 11.44100 11.56400 14.48000 1.000 39.33993 65 SER B C 1
ATOM 1698 O O . SER B 2 65 ? 11.45500 12.66400 15.04500 1.000 39.28410 65 SER B O 1
ATOM 1701 N N . VAL B 2 66 ? 11.77600 11.42600 13.19800 1.000 35.68814 66 VAL B N 1
ATOM 1702 C CA . VAL B 2 66 ? 12.17300 12.56400 12.37800 1.000 35.93965 66 VAL B CA 1
ATOM 1703 C C . VAL B 2 66 ? 11.31600 12.71800 11.12900 1.000 40.04896 66 VAL B C 1
ATOM 1704 O O . VAL B 2 66 ? 11.58700 13.60700 10.31300 1.000 35.28531 66 VAL B O 1
ATOM 1708 N N . LYS B 2 67 ? 10.30200 11.87300 10.95000 1.000 39.25594 67 LYS B N 1
ATOM 1709 C CA . LYS B 2 67 ? 9.40500 11.98100 9.81100 1.000 40.05274 67 LYS B CA 1
ATOM 1710 C C . LYS B 2 67 ? 8.74000 13.34500 9.78500 1.000 38.73064 67 LYS B C 1
ATOM 1711 O O . LYS B 2 67 ? 8.28600 13.86100 10.81500 1.000 38.65142 67 LYS B O 1
ATOM 1717 N N . GLY B 2 68 ? 8.66900 13.91500 8.59200 1.000 37.92893 68 GLY B N 1
ATOM 1718 C CA . GLY B 2 68 ? 8.11500 15.23500 8.42600 1.000 35.50538 68 GLY B CA 1
ATOM 1719 C C . GLY B 2 68 ? 9.04100 16.38100 8.79000 1.000 37.08317 68 GLY B C 1
ATOM 1720 O O . GLY B 2 68 ? 8.62700 17.53500 8.66100 1.000 36.12944 68 GLY B O 1
ATOM 1721 N N . ARG B 2 69 ? 10.26700 16.10800 9.25900 1.000 30.78527 69 ARG B N 1
ATOM 1722 C CA . ARG B 2 69 ? 11.17800 17.18600 9.64300 1.000 32.44578 69 ARG B CA 1
ATOM 1723 C C . ARG B 2 69 ? 12.53100 17.09700 8.95800 1.000 31.31039 69 ARG B C 1
ATOM 1724 O O . ARG B 2 69 ? 13.18600 18.12700 8.77100 1.000 31.01423 69 ARG B O 1
ATOM 1732 N N . PHE B 2 70 ? 12.99600 15.88700 8.63700 1.000 31.25569 70 PHE B N 1
ATOM 1733 C CA . PHE B 2 70 ? 14.32000 15.70100 8.04100 1.000 32.30523 70 PHE B CA 1
ATOM 1734 C C . PHE B 2 70 ? 14.20000 15.19800 6.60300 1.000 29.85218 70 PHE B C 1
ATOM 1735 O O . PHE B 2 70 ? 13.27600 14.45900 6.26400 1.000 29.74874 70 PHE B O 1
ATOM 1743 N N . THR B 2 71 ? 15.16500 15.58100 5.76000 1.000 30.72125 71 THR B N 1
ATOM 1744 C CA . THR B 2 71 ? 15.27200 15.07300 4.38600 1.000 27.86291 71 THR B CA 1
ATOM 1745 C C . THR B 2 71 ? 16.70800 14.65100 4.14600 1.000 27.90809 71 THR B C 1
ATOM 1746 O O . THR B 2 71 ? 17.62700 15.43400 4.39600 1.000 27.57595 71 THR B O 1
ATOM 1750 N N . ILE B 2 72 ? 16.89400 13.46500 3.59700 1.000 26.25041 72 ILE B N 1
ATOM 1751 C CA . ILE B 2 72 ? 18.21200 12.99600 3.19800 1.000 26.82919 72 ILE B CA 1
ATOM 1752 C C . ILE B 2 72 ? 18.32000 13.11300 1.68300 1.000 28.22288 72 ILE B C 1
ATOM 1753 O O . ILE B 2 72 ? 17.33600 12.90700 0.95900 1.000 30.91208 72 ILE B O 1
ATOM 1758 N N . SER B 2 73 ? 19.51000 13.45600 1.20900 1.000 28.41367 73 SER B N 1
ATOM 1759 C CA . SER B 2 73 ? 19.75900 13.58400 -0.22300 1.000 28.25693 73 SER B CA 1
ATOM 1760 C C . SER B 2 73 ? 21.23700 13.34300 -0.47000 1.000 28.68114 73 SER B C 1
ATOM 1761 O O . SER B 2 73 ? 22.03500 13.24600 0.46100 1.000 27.93933 73 SER B O 1
ATOM 1764 N N . ARG B 2 74 ? 21.61300 13.27600 -1.74800 1.000 27.70739 74 ARG B N 1
ATOM 1765 C CA . ARG B 2 74 ? 23.02600 13.17800 -2.06400 1.000 28.08794 74 ARG B CA 1
ATOM 1766 C C . ARG B 2 74 ? 23.28600 13.95100 -3.35100 1.000 30.86992 74 ARG B C 1
ATOM 1767 O O . ARG B 2 74 ? 22.37500 14.17800 -4.16000 1.000 29.13818 74 ARG B O 1
ATOM 1775 N N . ASP B 2 75 ? 24.54100 14.37200 -3.51900 1.000 30.40093 75 ASP B N 1
ATOM 1776 C CA . ASP B 2 75 ? 25.02700 14.95800 -4.76400 1.000 30.06542 75 ASP B CA 1
ATOM 1777 C C . ASP B 2 75 ? 26.10900 13.99900 -5.25900 1.000 28.84033 75 ASP B C 1
ATOM 1778 O O . ASP B 2 75 ? 27.19400 13.93300 -4.66700 1.000 28.71104 75 ASP B O 1
ATOM 1783 N N . ASN B 2 76 ? 25.80200 13.26500 -6.33700 1.000 29.82901 76 ASN B N 1
ATOM 1784 C CA . ASN B 2 76 ? 26.71100 12.23700 -6.83100 1.000 30.46094 76 ASN B CA 1
ATOM 1785 C C . ASN B 2 76 ? 28.02400 12.85800 -7.26900 1.000 33.05251 76 ASN B C 1
ATOM 1786 O O . ASN B 2 76 ? 29.09100 12.28100 -7.05800 1.000 33.58255 76 ASN B O 1
ATOM 1791 N N . ALA B 2 77 ? 27.95700 14.03700 -7.88400 1.000 30.63758 77 ALA B N 1
ATOM 1792 C CA . ALA B 2 77 ? 29.15000 14.62700 -8.49000 1.000 34.53893 77 ALA B CA 1
ATOM 1793 C C . ALA B 2 77 ? 30.10900 15.11600 -7.41400 1.000 37.46445 77 ALA B C 1
ATOM 1794 O O . ALA B 2 77 ? 31.33300 15.04100 -7.57700 1.000 39.01329 77 ALA B O 1
ATOM 1796 N N . LYS B 2 78 ? 29.56200 15.63800 -6.31700 1.000 32.78079 78 LYS B N 1
ATOM 1797 C CA . LYS B 2 78 ? 30.35000 16.06300 -5.17300 1.000 31.92660 78 LYS B CA 1
ATOM 1798 C C . LYS B 2 78 ? 30.67400 14.91100 -4.23500 1.000 34.55465 78 LYS B C 1
ATOM 1799 O O . LYS B 2 78 ? 31.44700 15.10900 -3.29100 1.000 33.83503 78 LYS B O 1
ATOM 1805 N N . ASN B 2 79 ? 30.11200 13.72800 -4.48200 1.000 30.57824 79 ASN B N 1
ATOM 1806 C CA . ASN B 2 79 ? 30.26600 12.57300 -3.61000 1.000 31.23129 79 ASN B CA 1
ATOM 1807 C C . ASN B 2 79 ? 29.96400 12.93300 -2.15700 1.000 32.24181 79 ASN B C 1
ATOM 1808 O O . ASN B 2 79 ? 30.73200 12.61800 -1.23800 1.000 30.89545 79 ASN B O 1
ATOM 1813 N N . THR B 2 80 ? 28.83200 13.60500 -1.95800 1.000 28.24662 80 THR B N 1
ATOM 1814 C CA . THR B 2 80 ? 28.43900 14.11800 -0.64900 1.000 29.29420 80 THR B CA 1
ATOM 1815 C C . THR B 2 80 ? 27.00900 13.69000 -0.33400 1.000 32.14660 80 THR B C 1
ATOM 1816 O O . THR B 2 80 ? 26.15200 13.63000 -1.22100 1.000 29.80486 80 THR B O 1
ATOM 1820 N N . VAL B 2 81 ? 26.74800 13.39800 0.93700 1.000 25.93363 81 VAL B N 1
ATOM 1821 C CA . VAL B 2 81 ? 25.40100 13.09000 1.41600 1.000 28.63838 81 VAL B CA 1
ATOM 1822 C C . VAL B 2 81 ? 24.97000 14.19700 2.36700 1.000 27.38453 81 VAL B C 1
ATOM 1823 O O . VAL B 2 81 ? 25.79900 14.72000 3.12500 1.000 27.34778 81 VAL B O 1
ATOM 1827 N N . TYR B 2 82 ? 23.67800 14.56400 2.33100 1.000 27.39915 82 TYR B N 1
ATOM 1828 C CA . TYR B 2 82 ? 23.17100 15.65900 3.15800 1.000 28.02524 82 TYR B CA 1
ATOM 1829 C C . TYR B 2 82 ? 22.03500 15.22200 4.07400 1.000 27.86742 82 TYR B C 1
ATOM 1830 O O . TYR B 2 82 ? 21.29700 14.27300 3.78600 1.000 27.18447 82 TYR B O 1
ATOM 1839 N N . LEU B 2 83 ? 21.88200 15.93600 5.18300 1.000 26.71483 83 LEU B N 1
ATOM 1840 C CA . LEU B 2 83 ? 20.70400 15.76000 6.03800 1.000 28.09627 83 LEU B CA 1
ATOM 1841 C C . LEU B 2 83 ? 20.13800 17.14400 6.31000 1.000 29.01179 83 LEU B C 1
ATOM 1842 O O . LEU B 2 83 ? 20.72200 17.91300 7.07200 1.000 29.50314 83 LEU B O 1
ATOM 1847 N N . GLN B 2 84 ? 19.02600 17.48400 5.66500 1.000 27.26522 84 GLN B N 1
ATOM 1848 C CA . GLN B 2 84 ? 18.34300 18.75000 5.94000 1.000 25.94155 84 GLN B CA 1
ATOM 1849 C C . GLN B 2 84 ? 17.43400 18.56200 7.15300 1.000 27.87475 84 GLN B C 1
ATOM 1850 O O . GLN B 2 84 ? 16.58300 17.67100 7.14700 1.000 29.72596 84 GLN B O 1
ATOM 1856 N N . MET B 2 85 ? 17.60700 19.38800 8.18200 1.000 28.12764 85 MET B N 1
ATOM 1857 C CA . MET B 2 85 ? 16.80800 19.29100 9.40400 1.000 29.29768 85 MET B CA 1
ATOM 1858 C C . MET B 2 85 ? 15.99600 20.56500 9.58900 1.000 29.17643 85 MET B C 1
ATOM 1859 O O . MET B 2 85 ? 16.53200 21.67000 9.47500 1.000 31.92065 85 MET B O 1
ATOM 1864 N N . ASN B 2 86 ? 14.70000 20.41100 9.83800 1.000 28.13597 86 ASN B N 1
ATOM 1865 C CA . ASN B 2 86 ? 13.81500 21.52700 10.13600 1.000 28.67515 86 ASN B CA 1
ATOM 1866 C C . ASN B 2 86 ? 13.13300 21.26400 11.47200 1.000 31.24830 86 ASN B C 1
ATOM 1867 O O . ASN B 2 86 ? 13.08000 20.12800 11.94100 1.000 30.51540 86 ASN B O 1
ATOM 1872 N N . SER B 2 87 ? 12.61500 22.32900 12.07500 1.000 29.52670 87 SER B N 1
ATOM 1873 C CA . SER B 2 87 ? 11.83100 22.22000 13.31000 1.000 33.24611 87 SER B CA 1
ATOM 1874 C C . SER B 2 87 ? 12.58000 21.42000 14.37000 1.000 32.56799 87 SER B C 1
ATOM 1875 O O . SER B 2 87 ? 12.02800 20.52400 15.02000 1.000 32.42577 87 SER B O 1
ATOM 1878 N N . LEU B 2 88 ? 13.83900 21.78400 14.57500 1.000 31.39877 88 LEU B N 1
ATOM 1879 C CA . LEU B 2 88 ? 14.68400 21.05300 15.51400 1.000 30.40334 88 LEU B CA 1
ATOM 1880 C C . LEU B 2 88 ? 14.18500 21.21700 16.94400 1.000 33.89433 88 LEU B C 1
ATOM 1881 O O . LEU B 2 88 ? 13.59700 22.24200 17.31300 1.000 34.45974 88 LEU B O 1
ATOM 1886 N N . LYS B 2 89 ? 14.41800 20.18400 17.74000 1.000 30.34744 89 LYS B N 1
ATOM 1887 C CA . LYS B 2 89 ? 13.97400 20.06900 19.12500 1.000 35.57509 89 LYS B CA 1
ATOM 1888 C C . LYS B 2 89 ? 15.16600 19.71100 19.99000 1.000 37.64898 89 LYS B C 1
ATOM 1889 O O . LYS B 2 89 ? 16.14700 19.13800 19.49600 1.000 32.24608 89 LYS B O 1
ATOM 1895 N N . PRO B 2 90 ? 15.11100 20.02200 21.30000 1.000 34.98522 90 PRO B N 1
ATOM 1896 C CA . PRO B 2 90 ? 16.18100 19.58000 22.21400 1.000 38.81731 90 PRO B CA 1
ATOM 1897 C C . PRO B 2 90 ? 16.47000 18.08800 22.13100 1.000 40.73426 90 PRO B C 1
ATOM 1898 O O . PRO B 2 90 ? 17.63500 17.67600 22.26500 1.000 39.49927 90 PRO B O 1
ATOM 1902 N N . GLU B 2 91 ? 15.44200 17.26600 21.89800 1.000 38.35754 91 GLU B N 1
ATOM 1903 C CA . GLU B 2 91 ? 15.62800 15.82000 21.78400 1.000 40.88715 91 GLU B CA 1
ATOM 1904 C C . GLU B 2 91 ? 16.48000 15.41200 20.57600 1.000 37.92145 91 GLU B C 1
ATOM 1905 O O . GLU B 2 91 ? 16.86500 14.23600 20.48100 1.000 37.93599 91 GLU B O 1
ATOM 1911 N N . ASP B 2 92 ? 16.76500 16.32400 19.64300 1.000 36.72292 92 ASP B N 1
ATOM 1912 C CA . ASP B 2 92 ? 17.63300 16.04900 18.50200 1.000 32.54796 92 ASP B CA 1
ATOM 1913 C C . ASP B 2 92 ? 19.11500 16.25900 18.80500 1.000 34.08935 92 ASP B C 1
ATOM 1914 O O . ASP B 2 92 ? 19.95300 15.99900 17.93000 1.000 33.26768 92 ASP B O 1
ATOM 1919 N N . THR B 2 93 ? 19.45500 16.77300 19.98500 1.000 32.88418 93 THR B N 1
ATOM 1920 C CA . THR B 2 93 ? 20.85100 16.98300 20.35700 1.000 33.28121 93 THR B CA 1
ATOM 1921 C C . THR B 2 93 ? 21.59900 15.65300 20.39500 1.000 36.71848 93 THR B C 1
ATOM 1922 O O . THR B 2 93 ? 21.20900 14.73900 21.12900 1.000 33.66243 93 THR B O 1
ATOM 1926 N N . ALA B 2 94 ? 22.67300 15.55400 19.61000 1.000 31.93893 94 ALA B N 1
ATOM 1927 C CA . ALA B 2 94 ? 23.43300 14.30900 19.48800 1.000 31.69409 94 ALA B CA 1
ATOM 1928 C C . ALA B 2 94 ? 24.60800 14.56000 18.54000 1.000 31.70324 94 ALA B C 1
ATOM 1929 O O . ALA B 2 94 ? 24.67100 15.59300 17.86800 1.000 31.78608 94 ALA B O 1
ATOM 1931 N N . VAL B 2 95 ? 25.53900 13.59900 18.50000 1.000 34.85969 95 VAL B N 1
ATOM 1932 C CA . VAL B 2 95 ? 26.52600 13.51000 17.42800 1.000 33.34097 95 VAL B CA 1
ATOM 1933 C C . VAL B 2 95 ? 25.90500 12.73400 16.27400 1.000 32.35497 95 VAL B C 1
ATOM 1934 O O . VAL B 2 95 ? 25.36000 11.63500 16.47600 1.000 30.42283 95 VAL B O 1
ATOM 1938 N N . TYR B 2 96 ? 26.00400 13.28300 15.06300 1.000 29.55583 96 TYR B N 1
ATOM 1939 C CA . TYR B 2 96 ? 25.39700 12.67700 13.87700 1.000 28.29943 96 TYR B CA 1
ATOM 1940 C C . TYR B 2 96 ? 26.47900 12.08900 12.98300 1.000 30.14373 96 TYR B C 1
ATOM 1941 O O . TYR B 2 96 ? 27.50100 12.73700 12.72900 1.000 30.58191 96 TYR B O 1
ATOM 1950 N N . TYR B 2 97 ? 26.24400 10.86300 12.50800 1.000 28.67672 97 TYR B N 1
ATOM 1951 C CA . TYR B 2 97 ? 27.19800 10.10400 11.70900 1.000 29.36667 97 TYR B CA 1
ATOM 1952 C C . TYR B 2 97 ? 26.53100 9.71200 10.41000 1.000 26.61027 97 TYR B C 1
ATOM 1953 O O . TYR B 2 97 ? 25.36800 9.33400 10.41200 1.000 28.91348 97 TYR B O 1
ATOM 1962 N N . CYS B 2 98 ? 27.30000 9.71100 9.32700 1.000 29.72256 98 CYS B N 1
ATOM 1963 C CA . CYS B 2 98 ? 26.81600 9.24300 8.03300 1.000 30.90708 98 CYS B CA 1
ATOM 1964 C C . CYS B 2 98 ? 27.63500 8.02800 7.62800 1.000 30.22118 98 CYS B C 1
ATOM 1965 O O . CYS B 2 98 ? 28.86200 8.12300 7.52400 1.000 29.44417 98 CYS B O 1
ATOM 1968 N N . VAL B 2 99 ? 26.97600 6.87200 7.44900 1.000 28.59736 99 VAL B N 1
ATOM 1969 C CA . VAL B 2 99 ? 27.69300 5.61300 7.25300 1.000 32.34809 99 VAL B CA 1
ATOM 1970 C C . VAL B 2 99 ? 27.19300 4.89400 6.00900 1.000 34.67724 99 VAL B C 1
ATOM 1971 O O . VAL B 2 99 ? 26.10700 5.16800 5.49900 1.000 30.86951 99 VAL B O 1
ATOM 1975 N N . ARG B 2 100 ? 28.01300 3.94400 5.53300 1.000 29.70035 100 ARG B N 1
ATOM 1976 C CA . ARG B 2 100 ? 27.57500 2.94700 4.55700 1.000 33.12015 100 ARG B CA 1
ATOM 1977 C C . ARG B 2 100 ? 26.94900 1.76900 5.29600 1.000 34.81963 100 ARG B C 1
ATOM 1978 O O . ARG B 2 100 ? 27.59400 1.15900 6.15200 1.000 33.63805 100 ARG B O 1
ATOM 1986 N N . VAL B 2 101 ? 25.70100 1.43800 4.96300 1.000 32.34222 101 VAL B N 1
ATOM 1987 C CA . VAL B 2 101 ? 25.07500 0.26300 5.56000 1.000 31.34501 101 VAL B CA 1
ATOM 1988 C C . VAL B 2 101 ? 25.81300 -0.98800 5.09400 1.000 30.02506 101 VAL B C 1
ATOM 1989 O O . VAL B 2 101 ? 26.09200 -1.16100 3.89800 1.000 34.76507 101 VAL B O 1
ATOM 1993 N N . GLY B 2 102 ? 26.15900 -1.85700 6.03200 1.000 32.01126 102 GLY B N 1
ATOM 1994 C CA . GLY B 2 102 ? 26.90700 -3.05500 5.66900 1.000 31.77298 102 GLY B CA 1
ATOM 1995 C C . GLY B 2 102 ? 28.40600 -2.86200 5.59100 1.000 34.31407 102 GLY B C 1
ATOM 1996 O O . GLY B 2 102 ? 29.10300 -3.74400 5.07300 1.000 34.14692 102 GLY B O 1
ATOM 1997 N N . ALA B 2 103 ? 28.91891 -1.72640 6.06665 1.000 32.58355 103 ALA B N 1
ATOM 1998 C CA . ALA B 2 103 ? 30.34523 -1.54772 6.22038 1.000 35.16767 103 ALA B CA 1
ATOM 1999 C C . ALA B 2 103 ? 30.60319 -1.02286 7.62296 1.000 39.45511 103 ALA B C 1
ATOM 2000 O O . ALA B 2 103 ? 29.88180 -0.13905 8.11212 1.000 38.59433 103 ALA B O 1
ATOM 2002 N N . GLU B 2 104 ? 31.70977 -1.48814 8.16902 1.000 41.71752 104 GLU B N 1
ATOM 2003 C CA A GLU B 2 104 ? 32.15612 -1.27611 9.54654 0.500 43.84590 104 GLU B CA 1
ATOM 2004 C CA B GLU B 2 104 ? 31.99685 -1.23034 9.57217 0.500 43.87600 104 GLU B CA 1
ATOM 2005 C C . GLU B 2 104 ? 32.58755 0.15914 9.81907 1.000 45.58351 104 GLU B C 1
ATOM 2006 O O . GLU B 2 104 ? 32.37140 0.69413 10.90521 1.000 47.76215 104 GLU B O 1
ATOM 2017 N N . TYR B 2 105 ? 33.25065 0.78163 8.86143 1.000 41.48264 105 TYR B N 1
ATOM 2018 C CA . TYR B 2 105 ? 33.97148 2.01201 9.15857 1.000 47.78977 105 TYR B CA 1
ATOM 2019 C C . TYR B 2 105 ? 33.02337 3.18021 9.41477 1.000 44.03047 105 TYR B C 1
ATOM 2020 O O . TYR B 2 105 ? 31.96609 3.29412 8.78945 1.000 44.86535 105 TYR B O 1
ATOM 2029 N N . VAL B 2 106 ? 33.36800 4.03400 10.38800 1.000 42.32901 106 VAL B N 1
ATOM 2030 C CA . VAL B 2 106 ? 32.56800 5.20700 10.73800 1.000 41.03070 106 VAL B CA 1
ATOM 2031 C C . VAL B 2 106 ? 33.51000 6.38800 10.90600 1.000 43.34454 106 VAL B C 1
ATOM 2032 O O . VAL B 2 106 ? 34.63000 6.22900 11.40400 1.000 44.03630 106 VAL B O 1
ATOM 2036 N N . GLY B 2 107 ? 33.05600 7.57000 10.49700 1.000 37.59914 107 GLY B N 1
ATOM 2037 C CA . GLY B 2 107 ? 33.79400 8.79800 10.72400 1.000 38.76483 107 GLY B CA 1
ATOM 2038 C C . GLY B 2 107 ? 33.66100 9.30700 12.15000 1.000 40.11564 107 GLY B C 1
ATOM 2039 O O . GLY B 2 107 ? 33.24200 8.59000 13.06200 1.000 41.81126 107 GLY B O 1
ATOM 2040 N N . GLN B 2 108 ? 34.02900 10.57400 12.34100 1.000 39.39643 108 GLN B N 1
ATOM 2041 C CA . GLN B 2 108 ? 34.03200 11.16800 13.67100 1.000 40.69268 108 GLN B CA 1
ATOM 2042 C C . GLN B 2 108 ? 32.72300 11.86600 14.01800 1.000 38.11648 108 GLN B C 1
ATOM 2043 O O . GLN B 2 108 ? 32.51700 12.22100 15.18900 1.000 39.00071 108 GLN B O 1
ATOM 2049 N N . GLY B 2 109 ? 31.86400 12.10500 13.03900 1.000 36.21397 109 GLY B N 1
ATOM 2050 C CA . GLY B 2 109 ? 30.56400 12.68900 13.29600 1.000 33.84507 109 GLY B CA 1
ATOM 2051 C C . GLY B 2 109 ? 30.61300 14.20300 13.43100 1.000 32.99582 109 GLY B C 1
ATOM 2052 O O . GLY B 2 109 ? 31.67300 14.83900 13.40300 1.000 35.10105 109 GLY B O 1
ATOM 2053 N N . THR B 2 110 ? 29.42500 14.78700 13.58600 1.000 32.30116 110 THR B N 1
ATOM 2054 C CA . THR B 2 110 ? 29.29400 16.22700 13.79700 1.000 34.80170 110 THR B CA 1
ATOM 2055 C C . THR B 2 110 ? 28.26700 16.47300 14.89700 1.000 33.06175 110 THR B C 1
ATOM 2056 O O . THR B 2 110 ? 27.17400 15.88900 14.88600 1.000 30.15029 110 THR B O 1
ATOM 2060 N N . GLN B 2 111 ? 28.62700 17.34200 15.84400 1.000 33.76151 111 GLN B N 1
ATOM 2061 C CA . GLN B 2 111 ? 27.77100 17.61100 16.99400 1.000 33.19092 111 GLN B CA 1
ATOM 2062 C C . GLN B 2 111 ? 26.66700 18.59600 16.63300 1.000 34.84257 111 GLN B C 1
ATOM 2063 O O . GLN B 2 111 ? 26.93000 19.67400 16.07000 1.000 32.57621 111 GLN B O 1
ATOM 2069 N N . VAL B 2 112 ? 25.43300 18.23100 16.98400 1.000 30.62535 112 VAL B N 1
ATOM 2070 C CA . VAL B 2 112 ? 24.26300 19.09100 16.86800 1.000 30.45985 112 VAL B CA 1
ATOM 2071 C C . VAL B 2 112 ? 23.71500 19.32400 18.26800 1.000 30.19889 112 VAL B C 1
ATOM 2072 O O . VAL B 2 112 ? 23.43000 18.36700 18.99200 1.000 31.52575 112 VAL B O 1
ATOM 2076 N N . THR B 2 113 ? 23.56800 20.59200 18.65100 1.000 31.83869 113 THR B N 1
ATOM 2077 C CA . THR B 2 113 ? 23.03100 20.94100 19.96200 1.000 30.73544 113 THR B CA 1
ATOM 2078 C C . THR B 2 113 ? 21.87900 21.90700 19.75300 1.000 31.98518 113 THR B C 1
ATOM 2079 O O . THR B 2 113 ? 22.04800 22.93500 19.09500 1.000 36.93691 113 THR B O 1
ATOM 2083 N N . VAL B 2 114 ? 20.70900 21.57000 20.28900 1.000 31.54669 114 VAL B N 1
ATOM 2084 C CA . VAL B 2 114 ? 19.50000 22.36100 20.10900 1.000 31.89044 114 VAL B CA 1
ATOM 2085 C C . VAL B 2 114 ? 19.12200 22.92000 21.46500 1.000 34.79997 114 VAL B C 1
ATOM 2086 O O . VAL B 2 114 ? 18.83800 22.15700 22.39600 1.000 37.96529 114 VAL B O 1
ATOM 2090 N N . SER B 2 115 ? 19.12500 24.23800 21.59000 1.000 34.88307 115 SER B N 1
ATOM 2091 C CA . SER B 2 115 ? 18.81800 24.84300 22.87400 1.000 37.71203 115 SER B CA 1
ATOM 2092 C C . SER B 2 115 ? 17.33100 25.16900 22.92700 1.000 44.11455 115 SER B C 1
ATOM 2093 O O . SER B 2 115 ? 16.76400 25.68700 21.95900 1.000 43.28716 115 SER B O 1
ATOM 2096 N N . ALA B 2 116 ? 16.70800 24.86500 24.06700 1.000 42.78926 116 ALA B N 1
ATOM 2097 C CA . ALA B 2 116 ? 15.25300 24.96000 24.20700 1.000 46.08111 116 ALA B CA 1
ATOM 2098 C C . ALA B 2 116 ? 14.73700 26.37300 24.05000 1.000 54.05269 116 ALA B C 1
ATOM 2099 O O . ALA B 2 116 ? 15.40700 27.35400 24.40000 1.000 55.93339 116 ALA B O 1
#

Secondary structure (DSSP, 8-state):
-EEPHHHHHHHHHH--HHHHHTSEEEEEEEE-TTSSEEEEEEEEEEEGGGBTTTBS-HHHHHHHHS-TTS-EEEEEEEEEE-SS-EEEEEEEEEE--TTS-HHHHHHHHHHHHHHHHHSTT---EEEESSHHHHT-HHHHHHHHHGGG--EETTEE-/--EEEEE--EEEETT--EEEEEEEESS-GGGS-EEEEEE-TTS--EEEEEE-SSS--EEE-TTTTTTEEEEEETTTTEEEEEE-S--GGG-EEEEEEETT-------EEEEEE-

Organism: Homo sapiens (NCBI:txid9606)

Foldseek 3Di:
DAEDPQLLVLLVQQVPPVVQQARWQKWKWDADPVSPYIGTDPPLTDGNVCDPPVHPQVLVSNLVSQDQAAKIWMWHWKWFDFPPDIDTAIEIEIEAAPNHDPPSSVSSVVCVVVSVVSSPPHQFYYYDHDSVRSPPVLNVQCRVPRPRTQTIRPGGD/DWDWAKDFADEAEQQAKTKIKTQIDDDFPLQFWKWKWWDDPPDDIGTAKIAHHNHGDMDGDPVQPPFWDWDADRVRSMIMIIGGRDDQVPFGFMWMDGPPDDDTHDGYTHGYDD

Nearest PDB structures (foldseek):
  5dxw-assembly1_A  TM=9.632E-01  e=3.865E-17  Camelidae
  5ihz-assembly2_C  TM=9.673E-01  e=2.404E-15  Homo sapiens
  6amm-assembly1_H  TM=9.562E-01  e=5.672E-15  Homo sapiens
  5tdo-assembly1_B  TM=9.663E-01  e=1.268E-14  Homo sapiens
  1bbj-assembly2_B  TM=9.241E-01  e=3.183E-12  unclassified

InterPro domains:
  IPR002108 Actin-depolymerising factor homology domain [PF00241] (5-146)
  IPR002108 Actin-depolymerising factor homology domain [PS51263] (4-153)
  IPR002108 Actin-depolymerising factor homology domain [SM00102] (19-154)
  IPR017904 ADF/Cofilin [PR00006] (17-41)
  IPR017904 ADF/Cofilin [PR00006] (79-99)
  IPR017904 ADF/Cofilin [PR00006] (100-121)
  IPR017904 ADF/Cofilin [PR00006] (122-138)
  IPR017904 ADF/Cofilin [PR00006] (153-165)
  IPR017904 ADF/Cofilin [PTHR11913] (2-153)
  IPR017904 ADF/Cofilin [cd11286] (3-153)
  IPR029006 ADF-H/Gelsolin-like domain superfamily [G3DSA:3.40.20.10] (1-166)

Solvent-accessible surface area: 13280 Å² total; per-residue (Å²): 74,56,23,29,126,25,0,54,135,9,4,88,91,17,104,112,107,105,93,52,102,117,143,50,25,0,2,1,0,15,22,17,112,90,77,134,49,0,60,68,35,161,57,84,59,2,42,57,21,41,58,63,148,121,16,136,30,16,4,44,44,0,8,182,38,8,32,92,141,42,0,26,0,1,0,0,24,0,29,4,60,26,98,102,45,151,95,105,24,21,0,0,0,2,2,1,7,40,67,6,77,4,113,12,3,0,29,4,4,47,9,23,40,45,0,57,142,109,0,99,70,32,147,34,34,2,26,0,7,48,66,149,65,0,120,58,57,67,39,1,0,103,69,6,36,27,110,58,8,99,16,1,27,72,103,118,100,187,41,93,4,77,15,60,38,30,31,133,22,107,34,56,22,63,34,131,0,17,0,53,12,48,42,17,53,0,34,75,62,0,0,0,0,14,15,55,26,129,92,146,136,98,64,33,0,0,0,3,46,6,120,36,110,92,57,38,47,14,118,53,0,120,88,32,10,73,5,48,23,50,74,106,145,31,13,0,26,0,63,0,63,56,2,97,56,138,1,49,4,34,0,38,0,7,22,3,2,13,92,92,57,6,162,17,16,89,0,50,7,44,115